Protein 3GM1 (pdb70)

CATH classification: 1.20.120.330

Sequence (328 aa):
PTANLDRTDDLVYLNVMELVRAVLELKNELAQLPPEGYVVVVKNVGLTLRKLIGSVDDLLPSLPSSSRTEIEGTQKLLNKDLAELINKMRLAQQNAVTSLSEECKRQMLTASHTLAVDAKNLLDAVDQAKVLANLAHPPARELDELMASLSATRELDELMASLSIQPTANLDRTDDLVYLNVMELVRAVLELKNELAQLPPEGYVVVVKNVGLTLRKLIGSVDDLLPSLPSSSRTEIEGTQKLLNKDLAELINKMRLAQQNAVTSLSEECKRQMLTASHTLAVDAKNLLDAVDQAKVLANLAHPPRELDELMASLSTRELDELMASLS

Nearest PDB structures (foldseek):
  3gm1-assembly1_A  TM=1.001E+00  e=1.809E-17  Homo sapiens
  4xev-assembly1_A  TM=9.765E-01  e=7.357E-16  Homo sapiens
  4xev-assembly2_D  TM=9.767E-01  e=2.168E-15  Homo sapiens
  4r32-assembly1_A  TM=9.817E-01  e=4.021E-15  Homo sapiens
  7w8i-assembly1_A  TM=9.435E-01  e=2.536E-11  Homo sapiens

Foldseek 3Di:
DADAFACVPPQLVVLLVQLVVLLVCLVVCVVPDALVRLCVSLVSNVVSLVSNVVSVVVCLVQWDPVLVPVLVVLNVVLVVLSVQLVVLSVVCSVCCPHDCVVVSSVSNNVSSVVSSVSSVVSVRSVQVGCVVNVNTHGHD/DCVVVVVVVVD/DCVVPVVVVVVPD/DDDDDFFDDPPVQLVVLLVQLVVLLVCCLPCVVVDALVCLVVSLVSNVVSLVSNLVSVVVCLVLFPPVLNVVLVVLNVVLVVLSVQLVVLSVVLSVDDPDDCNVVSSVSNNVSSVVSSVSSRVSSRSVQVGCVVSVNIHHD/DVVVVVVVVVD/DVVVVVVVVVDD

Structure (mmCIF, N/CA/C/O backbone):
data_3GM1
#
_entry.id   3GM1
#
_cell.length_a   73.774
_cell.length_b   73.774
_cell.length_c   156.925
_cell.angle_alpha   90.00
_cell.angle_beta   90.00
_cell.angle_gamma   90.00
#
_symmetry.space_group_name_H-M   'P 41 21 2'
#
loop_
_entity.id
_entity.type
_entity.pdbx_description
1 polymer 'Protein tyrosine kinase 2 beta'
2 polymer Paxillin
3 water water
#
loop_
_atom_site.group_PDB
_atom_site.id
_atom_site.type_symbol
_atom_site.label_atom_id
_atom_site.label_alt_id
_atom_site.label_comp_id
_atom_site.label_asym_id
_atom_site.label_entity_id
_atom_site.label_seq_id
_atom_site.pdbx_PDB_ins_code
_atom_site.Cartn_x
_atom_site.Cartn_y
_atom_site.Cartn_z
_atom_site.occupancy
_atom_site.B_iso_or_equiv
_atom_site.auth_seq_id
_atom_site.auth_comp_id
_atom_site.auth_asym_id
_atom_site.auth_atom_id
_atom_site.pdbx_PDB_model_num
ATOM 1 N N . PRO A 1 13 ? -2.767 -20.389 -12.471 1.00 54.52 869 PRO A N 1
ATOM 2 C CA . PRO A 1 13 ? -1.547 -19.731 -12.041 1.00 54.63 869 PRO A CA 1
ATOM 3 C C . PRO A 1 13 ? -0.796 -20.572 -10.971 1.00 54.44 869 PRO A C 1
ATOM 4 O O . PRO A 1 13 ? -1.183 -21.720 -10.707 1.00 54.45 869 PRO A O 1
ATOM 8 N N . THR A 1 14 ? 0.269 -20.021 -10.382 1.00 53.73 870 THR A N 1
ATOM 9 C CA . THR A 1 14 ? 1.016 -20.748 -9.356 1.00 53.25 870 THR A CA 1
ATOM 10 C C . THR A 1 14 ? 0.758 -20.223 -7.957 1.00 52.24 870 THR A C 1
ATOM 11 O O . THR A 1 14 ? 0.467 -19.042 -7.756 1.00 52.09 870 THR A O 1
ATOM 15 N N . ALA A 1 15 ? 0.886 -21.128 -6.997 1.00 51.31 871 ALA A N 1
ATOM 16 C CA . ALA A 1 15 ? 0.858 -20.798 -5.588 1.00 50.70 871 ALA A CA 1
ATOM 17 C C . ALA A 1 15 ? 1.758 -19.594 -5.264 1.00 50.23 871 ALA A C 1
ATOM 18 O O . ALA A 1 15 ? 2.806 -19.391 -5.902 1.00 50.38 871 ALA A O 1
ATOM 20 N N . ASN A 1 16 ? 1.326 -18.790 -4.293 1.00 49.33 872 ASN A N 1
ATOM 21 C CA . ASN A 1 16 ? 2.137 -17.703 -3.776 1.00 48.66 872 ASN A CA 1
ATOM 22 C C . ASN A 1 16 ? 2.720 -18.129 -2.452 1.00 48.38 872 ASN A C 1
ATOM 23 O O . ASN A 1 16 ? 2.042 -18.121 -1.424 1.00 48.42 872 ASN A O 1
ATOM 28 N N . LEU A 1 17 ? 3.979 -18.536 -2.491 1.00 47.84 873 LEU A N 1
ATOM 29 C CA . LEU A 1 17 ? 4.665 -18.974 -1.305 1.00 47.37 873 LEU A CA 1
ATOM 30 C C . LEU A 1 17 ? 5.951 -18.180 -1.212 1.00 47.51 873 LEU A C 1
ATOM 31 O O . LEU A 1 17 ? 6.286 -17.431 -2.127 1.00 47.75 873 LEU A O 1
ATOM 36 N N . ASP A 1 18 ? 6.649 -18.342 -0.092 1.00 47.57 874 ASP A N 1
ATOM 37 C CA . ASP A 1 18 ? 7.958 -17.769 0.134 1.00 47.60 874 ASP A CA 1
ATOM 38 C C . ASP A 1 18 ? 8.997 -18.476 -0.749 1.00 47.22 874 ASP A C 1
ATOM 39 O O . ASP A 1 18 ? 9.458 -19.569 -0.431 1.00 47.35 874 ASP A O 1
ATOM 44 N N . ARG A 1 19 ? 9.371 -17.835 -1.851 1.00 46.95 875 ARG A N 1
ATOM 45 C CA . ARG A 1 19 ? 10.245 -18.449 -2.860 1.00 46.52 875 ARG A CA 1
ATOM 46 C C . ARG A 1 19 ? 11.746 -18.273 -2.618 1.00 47.22 875 ARG A C 1
ATOM 47 O O . ARG A 1 19 ? 12.558 -19.014 -3.180 1.00 47.10 875 ARG A O 1
ATOM 55 N N . THR A 1 20 ? 12.093 -17.279 -1.790 1.00 48.14 876 THR A N 1
ATOM 56 C CA . THR A 1 20 ? 13.476 -16.992 -1.314 1.00 48.56 876 THR A CA 1
ATOM 57 C C . THR A 1 20 ? 14.351 -18.236 -1.031 1.00 49.08 876 THR A C 1
ATOM 58 O O . THR A 1 20 ? 15.538 -18.258 -1.369 1.00 48.84 876 THR A O 1
ATOM 62 N N . ASP A 1 21 ? 13.758 -19.250 -0.402 1.00 50.03 877 ASP A N 1
ATOM 63 C CA . ASP A 1 21 ? 14.442 -20.522 -0.152 1.00 51.25 877 ASP A CA 1
ATOM 64 C C . ASP A 1 21 ? 13.933 -21.721 -0.968 1.00 50.84 877 ASP A C 1
ATOM 65 O O . ASP A 1 21 ? 14.188 -22.880 -0.603 1.00 51.40 877 ASP A O 1
ATOM 70 N N . ASP A 1 22 ? 13.230 -21.441 -2.066 1.00 49.74 878 ASP A N 1
ATOM 71 C CA . ASP A 1 22 ? 12.652 -22.486 -2.884 1.00 48.56 878 ASP A CA 1
ATOM 72 C C . ASP A 1 22 ? 13.599 -22.757 -4.047 1.00 47.97 878 ASP A C 1
ATOM 73 O O . ASP A 1 22 ? 13.513 -22.124 -5.107 1.00 47.94 878 ASP A O 1
ATOM 78 N N . LEU A 1 23 ? 14.514 -23.700 -3.833 1.00 46.94 879 LEU A N 1
ATOM 79 C CA . LEU A 1 23 ? 15.459 -24.104 -4.870 1.00 45.78 879 LEU A CA 1
ATOM 80 C C . LEU A 1 23 ? 14.765 -24.818 -6.017 1.00 44.78 879 LEU A C 1
ATOM 81 O O . LEU A 1 23 ? 15.197 -24.723 -7.172 1.00 44.91 879 LEU A O 1
ATOM 86 N N . VAL A 1 24 ? 13.686 -25.521 -5.699 1.00 43.22 880 VAL A N 1
ATOM 87 C CA . VAL A 1 24 ? 12.831 -26.068 -6.728 1.00 42.24 880 VAL A CA 1
ATOM 88 C C . VAL A 1 24 ? 12.351 -24.932 -7.625 1.00 41.68 880 VAL A C 1
ATOM 89 O O . VAL A 1 24 ? 12.650 -24.913 -8.818 1.00 41.98 880 VAL A O 1
ATOM 93 N N . TYR A 1 25 ? 11.656 -23.967 -7.041 1.00 40.88 881 TYR A N 1
ATOM 94 C CA . TYR A 1 25 ? 11.142 -22.815 -7.774 1.00 40.25 881 TYR A CA 1
ATOM 95 C C . TYR A 1 25 ? 12.172 -22.125 -8.657 1.00 40.52 881 TYR A C 1
ATOM 96 O O . TYR A 1 25 ? 11.880 -21.772 -9.804 1.00 40.59 881 TYR A O 1
ATOM 105 N N . LEU A 1 26 ? 13.375 -21.928 -8.138 1.00 40.60 882 LEU A N 1
ATOM 106 C CA . LEU A 1 26 ? 14.394 -21.250 -8.924 1.00 41.10 882 LEU A CA 1
ATOM 107 C C . LEU A 1 26 ? 14.881 -22.099 -10.100 1.00 41.45 882 LEU A C 1
ATOM 108 O O . LEU A 1 26 ? 14.933 -21.621 -11.250 1.00 41.55 882 LEU A O 1
ATOM 113 N N . ASN A 1 27 ? 15.197 -23.361 -9.814 1.00 41.33 883 ASN A N 1
ATOM 114 C CA . ASN A 1 27 ? 15.540 -24.312 -10.855 1.00 41.24 883 ASN A CA 1
ATOM 115 C C . ASN A 1 27 ? 14.469 -24.443 -11.926 1.00 41.29 883 ASN A C 1
ATOM 116 O O . ASN A 1 27 ? 14.769 -24.757 -13.077 1.00 41.48 883 ASN A O 1
ATOM 121 N N . VAL A 1 28 ? 13.220 -24.190 -11.565 1.00 41.24 884 VAL A N 1
ATOM 122 C CA . VAL A 1 28 ? 12.184 -24.230 -12.574 1.00 41.36 884 VAL A CA 1
ATOM 123 C C . VAL A 1 28 ? 12.335 -23.042 -13.516 1.00 41.81 884 VAL A C 1
ATOM 124 O O . VAL A 1 28 ? 12.377 -23.225 -14.732 1.00 41.97 884 VAL A O 1
ATOM 128 N N . MET A 1 29 ? 12.465 -21.845 -12.954 1.00 42.13 885 MET A N 1
ATOM 129 C CA . MET A 1 29 ? 12.671 -20.646 -13.756 1.00 42.76 885 MET A CA 1
ATOM 130 C C . MET A 1 29 ? 13.888 -20.765 -14.665 1.00 42.96 885 MET A C 1
ATOM 131 O O . MET A 1 29 ? 13.821 -20.466 -15.862 1.00 43.13 885 MET A O 1
ATOM 136 N N . GLU A 1 30 ? 15.008 -21.188 -14.098 1.00 42.94 886 GLU A N 1
ATOM 137 C CA . GLU A 1 30 ? 16.200 -21.333 -14.898 1.00 43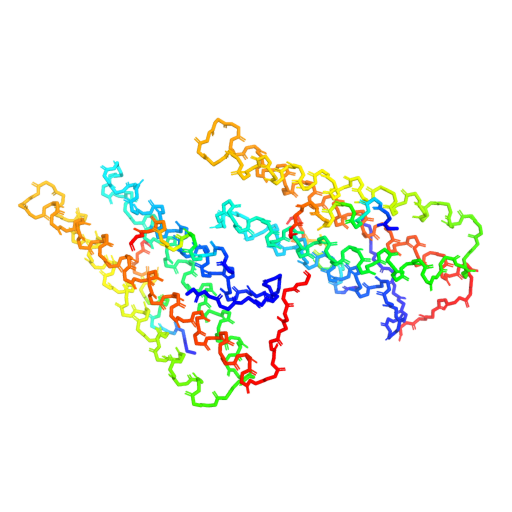.38 886 GLU A CA 1
ATOM 138 C C . GLU A 1 30 ? 15.916 -22.242 -16.084 1.00 43.04 886 GLU A C 1
ATOM 139 O O . GLU A 1 30 ? 16.190 -21.875 -17.230 1.00 42.94 886 GLU A O 1
ATOM 145 N N . LEU A 1 31 ? 15.335 -23.409 -15.805 1.00 42.80 887 LEU A N 1
ATOM 146 C CA . LEU A 1 31 ? 14.974 -24.350 -16.861 1.00 42.54 887 LEU A CA 1
ATOM 147 C C . LEU A 1 31 ? 14.077 -23.682 -17.887 1.00 42.27 887 LEU A C 1
ATOM 148 O O . LEU A 1 31 ? 14.295 -23.833 -19.082 1.00 42.38 887 LEU A O 1
ATOM 153 N N . VAL A 1 32 ? 13.081 -22.936 -17.423 1.00 42.04 888 VAL A N 1
ATOM 154 C CA . VAL A 1 32 ? 12.205 -22.207 -18.330 1.00 42.05 888 VAL A CA 1
ATOM 155 C C . VAL A 1 32 ? 12.994 -21.197 -19.165 1.00 42.45 888 VAL A C 1
ATOM 156 O O . VAL A 1 32 ? 12.763 -21.093 -20.365 1.00 42.18 888 VAL A O 1
ATOM 160 N N . ARG A 1 33 ? 13.942 -20.495 -18.535 1.00 43.22 889 ARG A N 1
ATOM 161 C CA . ARG A 1 33 ? 14.866 -19.596 -19.241 1.00 44.03 889 ARG A CA 1
ATOM 162 C C . ARG A 1 33 ? 15.626 -20.335 -20.338 1.00 44.25 889 ARG A C 1
ATOM 163 O O . ARG A 1 33 ? 15.601 -19.915 -21.495 1.00 44.38 889 ARG A O 1
ATOM 171 N N . ALA A 1 34 ? 16.298 -21.425 -19.975 1.00 44.40 890 ALA A N 1
ATOM 172 C CA . ALA A 1 34 ? 17.028 -22.231 -20.951 1.00 44.69 890 ALA A CA 1
ATOM 173 C C . ALA A 1 34 ? 16.102 -22.661 -22.095 1.00 45.05 890 ALA A C 1
ATOM 174 O O . ALA A 1 34 ? 16.451 -22.552 -23.274 1.00 45.15 890 ALA A O 1
ATOM 176 N N . VAL A 1 35 ? 14.910 -23.129 -21.747 1.00 45.14 891 VAL A N 1
ATOM 177 C CA . VAL A 1 35 ? 13.973 -23.512 -22.764 1.00 45.42 891 VAL A CA 1
ATOM 178 C C . VAL A 1 35 ? 13.695 -22.291 -23.607 1.00 45.89 891 VAL A C 1
ATOM 179 O O . VAL A 1 35 ? 13.703 -22.378 -24.822 1.00 46.24 891 VAL A O 1
ATOM 183 N N . LEU A 1 36 ? 13.504 -21.145 -22.968 1.00 46.60 892 LEU A N 1
ATOM 184 C CA . LEU A 1 36 ? 13.232 -19.918 -23.703 1.00 47.43 892 LEU A CA 1
ATOM 185 C C . LEU A 1 36 ? 14.369 -19.503 -24.616 1.00 48.11 892 LEU A C 1
ATOM 186 O O . LEU A 1 36 ? 14.121 -18.978 -25.692 1.00 47.83 892 LEU A O 1
ATOM 191 N N . GLU A 1 37 ? 15.608 -19.725 -24.187 1.00 49.26 893 GLU A N 1
ATOM 192 C CA . GLU A 1 37 ? 16.747 -19.426 -25.032 1.00 50.83 893 GLU A CA 1
ATOM 193 C C . GLU A 1 37 ? 16.607 -20.211 -26.324 1.00 51.42 893 GLU A C 1
ATOM 194 O O . GLU A 1 37 ? 16.523 -19.624 -27.411 1.00 51.93 893 GLU A O 1
ATOM 200 N N . LEU A 1 38 ? 16.536 -21.532 -26.195 1.00 51.82 894 LEU A N 1
ATOM 201 C CA . LEU A 1 38 ? 16.323 -22.410 -27.326 1.00 52.18 894 LEU A CA 1
ATOM 202 C C . LEU A 1 38 ? 15.305 -21.825 -28.308 1.00 53.13 894 LEU A C 1
ATOM 203 O O . LEU A 1 38 ? 15.682 -21.437 -29.403 1.00 53.14 894 LEU A O 1
ATOM 208 N N . LYS A 1 39 ? 14.036 -21.734 -27.907 1.00 54.37 895 LYS A N 1
ATOM 209 C CA . LYS A 1 39 ? 12.960 -21.215 -28.774 1.00 56.00 895 LYS A CA 1
ATOM 210 C C . LYS A 1 39 ? 13.392 -20.110 -29.743 1.00 56.97 895 LYS A C 1
ATOM 211 O O . LYS A 1 39 ? 13.380 -20.300 -30.961 1.00 57.18 895 LYS A O 1
ATOM 217 N N . ASN A 1 40 ? 13.772 -18.952 -29.211 1.00 58.16 896 ASN A N 1
ATOM 218 C CA . ASN A 1 40 ? 14.157 -17.839 -30.077 1.00 59.32 896 ASN A CA 1
ATOM 219 C C . ASN A 1 40 ? 15.655 -17.787 -30.281 1.00 59.90 896 ASN A C 1
ATOM 220 O O . ASN A 1 40 ? 16.279 -16.742 -30.088 1.00 60.72 896 ASN A O 1
ATOM 225 N N . GLU A 1 41 ? 16.227 -18.925 -30.661 1.00 60.28 897 GLU A N 1
ATOM 226 C CA . GLU A 1 41 ? 17.629 -18.990 -31.073 1.00 60.65 897 GLU A CA 1
ATOM 227 C C . GLU A 1 41 ? 17.861 -20.116 -32.061 1.00 60.51 897 GLU A C 1
ATOM 228 O O . GLU A 1 41 ? 18.945 -20.230 -32.630 1.00 60.62 897 GLU A O 1
ATOM 234 N N . LEU A 1 42 ? 16.839 -20.948 -32.263 1.00 60.41 898 LEU A N 1
ATOM 235 C CA . LEU A 1 42 ? 16.923 -22.030 -33.230 1.00 60.10 898 LEU A CA 1
ATOM 236 C C . LEU A 1 42 ? 17.040 -21.498 -34.643 1.00 60.51 898 LEU A C 1
ATOM 237 O O . LEU A 1 42 ? 17.960 -21.882 -35.367 1.00 60.91 898 LEU A O 1
ATOM 242 N N . ALA A 1 43 ? 16.117 -20.615 -35.029 1.00 60.73 899 ALA A N 1
ATOM 243 C CA . ALA A 1 43 ? 16.148 -19.991 -36.349 1.00 60.86 899 ALA A CA 1
ATOM 244 C C . ALA A 1 43 ? 17.550 -19.460 -36.698 1.00 60.97 899 ALA A C 1
ATOM 245 O O . ALA A 1 43 ? 18.032 -19.667 -37.814 1.00 60.94 899 ALA A O 1
ATOM 247 N N . GLN A 1 44 ? 18.208 -18.822 -35.727 1.00 61.11 900 GLN A N 1
ATOM 248 C CA . GLN A 1 44 ? 19.548 -18.253 -35.922 1.00 61.41 900 GLN A CA 1
ATOM 249 C C . GLN A 1 44 ? 20.682 -19.302 -35.874 1.00 60.85 900 GLN A C 1
ATOM 250 O O . GLN A 1 44 ? 21.459 -19.388 -36.818 1.00 61.01 900 GLN A O 1
ATOM 256 N N . LEU A 1 45 ? 20.758 -20.093 -34.794 1.00 60.20 901 LEU A N 1
ATOM 257 C CA . LEU A 1 45 ? 21.847 -21.079 -34.549 1.00 59.39 901 LEU A CA 1
ATOM 258 C C . LEU A 1 45 ? 22.187 -22.120 -35.641 1.00 58.75 901 LEU A C 1
ATOM 259 O O . LEU A 1 45 ? 21.293 -22.692 -36.271 1.00 58.65 901 LEU A O 1
ATOM 264 N N . PRO A 1 46 ? 23.491 -22.392 -35.836 1.00 58.19 902 PRO A N 1
ATOM 265 C CA . PRO A 1 46 ? 23.932 -23.481 -36.703 1.00 58.10 902 PRO A CA 1
ATOM 266 C C . PRO A 1 46 ? 23.757 -24.851 -36.040 1.00 57.98 902 PRO A C 1
ATOM 267 O O . PRO A 1 46 ? 23.529 -24.917 -34.828 1.00 58.18 902 PRO A O 1
ATOM 271 N N . PRO A 1 47 ? 23.867 -25.942 -36.821 1.00 57.68 903 PRO A N 1
ATOM 272 C CA . PRO A 1 47 ? 23.709 -27.285 -36.280 1.00 57.66 903 PRO A CA 1
ATOM 273 C C . PRO A 1 47 ? 24.587 -27.616 -35.066 1.00 57.63 903 PRO A C 1
ATOM 274 O O . PRO A 1 47 ? 24.089 -28.209 -34.110 1.00 57.79 903 PRO A O 1
ATOM 278 N N . GLU A 1 48 ? 25.864 -27.242 -35.083 1.00 57.68 904 GLU A N 1
ATOM 279 C CA . GLU A 1 48 ? 26.728 -27.545 -33.932 1.00 57.70 904 GLU A CA 1
ATOM 280 C C . GLU A 1 48 ? 26.328 -26.698 -32.716 1.00 56.71 904 GLU A C 1
ATOM 281 O O . GLU A 1 48 ? 26.610 -27.067 -31.576 1.00 56.88 904 GLU A O 1
ATOM 287 N N . GLY A 1 49 ? 25.647 -25.584 -32.976 1.00 55.54 905 GLY A N 1
ATOM 288 C CA . GLY A 1 49 ? 25.151 -24.708 -31.926 1.00 54.38 905 GLY A CA 1
ATOM 289 C C . GLY A 1 49 ? 23.922 -25.229 -31.210 1.00 53.69 905 GLY A C 1
ATOM 290 O O . GLY A 1 49 ? 23.528 -24.680 -30.185 1.00 53.83 905 GLY A O 1
ATOM 291 N N . TYR A 1 50 ? 23.313 -26.285 -31.746 1.00 53.03 906 TYR A N 1
ATOM 292 C CA . TYR A 1 50 ? 22.160 -26.934 -31.107 1.00 52.01 906 TYR A CA 1
ATOM 293 C C . TYR A 1 50 ? 22.550 -27.656 -29.819 1.00 51.26 906 TYR A C 1
ATOM 294 O O . TYR A 1 50 ? 21.825 -27.558 -28.823 1.00 51.42 906 TYR A O 1
ATOM 303 N N . VAL A 1 51 ? 23.686 -28.364 -29.839 1.00 49.77 907 VAL A N 1
ATOM 304 C CA . VAL A 1 51 ? 24.159 -29.131 -28.678 1.00 48.53 907 VAL A CA 1
ATOM 305 C C . VAL A 1 51 ? 24.237 -28.270 -27.420 1.00 47.77 907 VAL A C 1
ATOM 306 O O . VAL A 1 51 ? 23.865 -28.715 -26.341 1.00 47.65 907 VAL A O 1
ATOM 310 N N . VAL A 1 52 ? 24.707 -27.036 -27.567 1.00 46.87 908 VAL A N 1
ATOM 311 C CA . VAL A 1 52 ? 24.936 -26.158 -26.424 1.00 45.92 908 VAL A CA 1
ATOM 312 C C . VAL A 1 52 ? 23.640 -25.777 -25.707 1.00 45.59 908 VAL A C 1
ATOM 313 O O . VAL A 1 52 ? 23.559 -25.884 -24.487 1.00 45.47 908 VAL A O 1
ATOM 317 N N . VAL A 1 53 ? 22.630 -25.362 -26.463 1.00 45.22 909 VAL A N 1
ATOM 318 C CA . VAL A 1 53 ? 21.366 -24.907 -25.866 1.00 45.07 909 VAL A CA 1
ATOM 319 C C . VAL A 1 53 ? 20.554 -26.047 -25.265 1.00 44.63 909 VAL A C 1
ATOM 320 O O . VAL A 1 53 ? 19.896 -25.883 -24.244 1.00 44.73 909 VAL A O 1
ATOM 324 N N . VAL A 1 54 ? 20.606 -27.197 -25.915 1.00 44.10 910 VAL A N 1
ATOM 325 C CA . VAL A 1 54 ? 19.980 -28.388 -25.406 1.00 43.80 910 VAL A CA 1
ATOM 326 C C . VAL A 1 54 ? 20.711 -28.861 -24.157 1.00 44.04 910 VAL A C 1
ATOM 327 O O . VAL A 1 54 ? 20.085 -29.360 -23.228 1.00 44.37 910 VAL A O 1
ATOM 331 N N . LYS A 1 55 ? 22.028 -28.687 -24.119 1.00 43.96 911 LYS A N 1
ATOM 332 C CA . LYS A 1 55 ? 22.811 -29.027 -22.925 1.00 43.92 911 LYS A CA 1
ATOM 333 C C . LYS A 1 55 ? 22.415 -28.205 -21.690 1.00 43.60 911 LYS A C 1
ATOM 334 O O . LYS A 1 55 ? 22.384 -28.730 -20.588 1.00 43.48 911 LYS A O 1
ATOM 340 N N . ASN A 1 56 ? 22.130 -26.921 -21.873 1.00 43.32 912 ASN A N 1
ATOM 341 C CA . ASN A 1 56 ? 21.762 -26.064 -20.755 1.00 43.43 912 ASN A CA 1
ATOM 342 C C . ASN A 1 56 ? 20.423 -26.438 -20.187 1.00 43.01 912 ASN A C 1
ATOM 343 O O . ASN A 1 56 ? 20.236 -26.413 -18.971 1.00 43.52 912 ASN A O 1
ATOM 348 N N . VAL A 1 57 ? 19.488 -26.776 -21.068 1.00 42.18 913 VAL A N 1
ATOM 349 C CA . VAL A 1 57 ? 18.199 -27.286 -20.646 1.00 41.47 913 VAL A CA 1
ATOM 350 C C . VAL A 1 57 ? 18.453 -28.524 -19.777 1.00 41.54 913 VAL A C 1
ATOM 351 O O . VAL A 1 57 ? 17.972 -28.603 -18.654 1.00 41.56 913 VAL A O 1
ATOM 355 N N . GLY A 1 58 ? 19.252 -29.462 -20.284 1.00 41.80 914 GLY A N 1
ATOM 356 C CA . GLY A 1 58 ? 19.623 -30.671 -19.550 1.00 41.91 914 GLY A CA 1
ATOM 357 C C . GLY A 1 58 ? 20.249 -30.346 -18.211 1.00 42.56 914 GLY A C 1
ATOM 358 O O . GLY A 1 58 ? 19.879 -30.930 -17.197 1.00 42.74 914 GLY A O 1
ATOM 359 N N . LEU A 1 59 ? 21.181 -29.394 -18.201 1.00 43.14 915 LEU A N 1
ATOM 360 C CA . LEU A 1 59 ? 21.890 -29.003 -16.982 1.00 43.73 915 LEU A CA 1
ATOM 361 C C . LEU A 1 59 ? 20.940 -28.498 -15.902 1.00 44.03 915 LEU A C 1
ATOM 362 O O . LEU A 1 59 ? 21.008 -28.937 -14.739 1.00 44.08 915 LEU A O 1
ATOM 367 N N . THR A 1 60 ? 20.054 -27.581 -16.291 1.00 44.01 916 THR A N 1
ATOM 368 C CA . THR A 1 60 ? 19.071 -27.028 -15.359 1.00 44.40 916 THR A CA 1
ATOM 369 C C . THR A 1 60 ? 18.031 -28.062 -14.910 1.00 43.96 916 THR A C 1
ATOM 370 O O . THR A 1 60 ? 17.467 -27.942 -13.823 1.00 43.68 916 THR A O 1
ATOM 374 N N . LEU A 1 61 ? 17.793 -29.074 -15.748 1.00 43.73 917 LEU A N 1
ATOM 375 C CA . LEU A 1 61 ? 16.931 -30.183 -15.375 1.00 43.39 917 LEU A CA 1
ATOM 376 C C . LEU A 1 61 ? 17.597 -31.036 -14.308 1.00 43.53 917 LEU A C 1
ATOM 377 O O . LEU A 1 61 ? 16.950 -31.415 -13.343 1.00 43.34 917 LEU A O 1
ATOM 382 N N . ARG A 1 62 ? 18.884 -31.330 -14.448 1.00 43.88 918 ARG A N 1
ATOM 383 C CA . ARG A 1 62 ? 19.509 -32.159 -13.422 1.00 44.65 918 ARG A CA 1
ATOM 384 C C . ARG A 1 62 ? 19.651 -31.406 -12.101 1.00 44.46 918 ARG A C 1
ATOM 385 O O . ARG A 1 62 ? 19.536 -31.996 -11.031 1.00 44.78 918 ARG A O 1
ATOM 393 N N . LYS A 1 63 ? 19.869 -30.097 -12.179 1.00 44.35 919 LYS A N 1
ATOM 394 C CA . LYS A 1 63 ? 19.859 -29.246 -10.992 1.00 43.82 919 LYS A CA 1
ATOM 395 C C . LYS A 1 63 ? 18.499 -29.388 -10.311 1.00 43.27 919 LYS A C 1
ATOM 396 O O . LYS A 1 63 ? 18.436 -29.703 -9.132 1.00 43.02 919 LYS A O 1
ATOM 402 N N . LEU A 1 64 ? 17.427 -29.189 -11.088 1.00 42.96 920 LEU A N 1
ATOM 403 C CA . LEU A 1 64 ? 16.032 -29.275 -10.635 1.00 42.54 920 LEU A CA 1
ATOM 404 C C . LEU A 1 64 ? 15.721 -30.603 -9.962 1.00 42.69 920 LEU A C 1
ATOM 405 O O . LEU A 1 64 ? 15.301 -30.656 -8.810 1.00 43.20 920 LEU A O 1
ATOM 410 N N . ILE A 1 65 ? 15.926 -31.680 -10.692 1.00 42.55 921 ILE A N 1
ATOM 411 C CA . ILE A 1 65 ? 15.657 -32.990 -10.170 1.00 42.51 921 ILE A CA 1
ATOM 412 C C . ILE A 1 65 ? 16.459 -33.285 -8.890 1.00 42.88 921 ILE A C 1
ATOM 413 O O . ILE A 1 65 ? 15.984 -33.975 -7.997 1.00 43.06 921 ILE A O 1
ATOM 418 N N . GLY A 1 66 ? 17.657 -32.733 -8.783 1.00 43.32 922 GLY A N 1
ATOM 419 C CA . GLY A 1 66 ? 18.467 -32.936 -7.593 1.00 43.86 922 GLY A CA 1
ATOM 420 C C . GLY A 1 66 ? 17.861 -32.294 -6.363 1.00 44.46 922 GLY A C 1
ATOM 421 O O . GLY A 1 66 ? 17.915 -32.862 -5.274 1.00 44.47 922 GLY A O 1
ATOM 422 N N . SER A 1 67 ? 17.281 -31.107 -6.537 1.00 45.09 923 SER A N 1
ATOM 423 C CA . SER A 1 67 ? 16.714 -30.348 -5.420 1.00 45.69 923 SER A CA 1
ATOM 424 C C . SER A 1 67 ? 15.340 -30.858 -5.014 1.00 46.25 923 SER A C 1
ATOM 425 O O . SER A 1 67 ? 14.904 -30.624 -3.889 1.00 46.31 923 SER A O 1
ATOM 428 N N . VAL A 1 68 ? 14.674 -31.549 -5.936 1.00 47.17 924 VAL A N 1
ATOM 429 C CA . VAL A 1 68 ? 13.431 -32.276 -5.650 1.00 48.26 924 VAL A CA 1
ATOM 430 C C . VAL A 1 68 ? 13.695 -33.598 -4.917 1.00 49.43 924 VAL A C 1
ATOM 431 O O . VAL A 1 68 ? 12.987 -33.941 -3.976 1.00 49.71 924 VAL A O 1
ATOM 435 N N . ASP A 1 69 ? 14.709 -34.339 -5.360 1.00 50.90 925 ASP A N 1
ATOM 436 C CA . ASP A 1 69 ? 15.132 -35.566 -4.690 1.00 52.20 925 ASP A CA 1
ATOM 437 C C . ASP A 1 69 ? 15.548 -35.288 -3.245 1.00 52.86 925 ASP A C 1
ATOM 438 O O . ASP A 1 69 ? 15.253 -36.088 -2.365 1.00 53.28 925 ASP A O 1
ATOM 443 N N . ASP A 1 70 ? 16.210 -34.152 -3.006 1.00 53.71 926 ASP A N 1
ATOM 444 C CA . ASP A 1 70 ? 16.595 -33.721 -1.654 1.00 54.69 926 ASP A CA 1
ATOM 445 C C . ASP A 1 70 ? 15.387 -33.526 -0.747 1.00 55.18 926 ASP A C 1
ATOM 446 O O . ASP A 1 70 ? 15.485 -33.669 0.473 1.00 55.41 926 ASP A O 1
ATOM 451 N N . LEU A 1 71 ? 14.255 -33.186 -1.356 1.00 55.71 927 LEU A N 1
ATOM 452 C CA . LEU A 1 71 ? 13.031 -32.892 -0.635 1.00 56.26 927 LEU A CA 1
ATOM 453 C C . LEU A 1 71 ? 12.162 -34.108 -0.440 1.00 56.92 927 LEU A C 1
ATOM 454 O O . LEU A 1 71 ? 11.596 -34.292 0.638 1.00 57.05 927 LEU A O 1
ATOM 459 N N . LEU A 1 72 ? 12.045 -34.916 -1.496 1.00 57.68 928 LEU A N 1
ATOM 460 C CA . LEU A 1 72 ? 11.183 -36.103 -1.520 1.00 58.51 928 LEU A CA 1
ATOM 461 C C . LEU A 1 72 ? 11.046 -36.866 -0.182 1.00 59.51 928 LEU A C 1
ATOM 462 O O . LEU A 1 72 ? 9.930 -37.259 0.170 1.00 59.32 928 LEU A O 1
ATOM 467 N N . PRO A 1 73 ? 12.164 -37.094 0.553 1.00 60.50 929 PRO A N 1
ATOM 468 C CA . PRO A 1 73 ? 12.018 -37.649 1.902 1.00 61.50 929 PRO A CA 1
ATOM 469 C C . PRO A 1 73 ? 10.915 -36.961 2.736 1.00 62.44 929 PRO A C 1
ATOM 470 O O . PRO A 1 73 ? 9.834 -37.541 2.925 1.00 62.66 929 PRO A O 1
ATOM 474 N N . SER A 1 74 ? 11.173 -35.739 3.206 1.00 63.23 930 SER A N 1
ATOM 475 C CA . SER A 1 74 ? 10.215 -35.013 4.046 1.00 63.81 930 SER A CA 1
ATOM 476 C C . SER A 1 74 ? 8.947 -34.556 3.304 1.00 64.33 930 SER A C 1
ATOM 477 O O . SER A 1 74 ? 8.759 -33.354 3.121 1.00 64.79 930 SER A O 1
ATOM 480 N N . LEU A 1 75 ? 8.096 -35.507 2.879 1.00 64.66 931 LEU A N 1
ATOM 481 C CA . LEU A 1 75 ? 6.772 -35.203 2.281 1.00 65.06 931 LEU A CA 1
ATOM 482 C C . LEU A 1 75 ? 5.902 -36.454 1.970 1.00 65.48 931 LEU A C 1
ATOM 483 O O . LEU A 1 75 ? 6.448 -37.536 1.760 1.00 65.45 931 LEU A O 1
ATOM 488 N N . PRO A 1 76 ? 4.546 -36.304 1.943 1.00 66.02 932 PRO A N 1
ATOM 489 C CA . PRO A 1 76 ? 3.582 -37.433 1.865 1.00 66.34 932 PRO A CA 1
ATOM 490 C C . PRO A 1 76 ? 3.730 -38.389 0.672 1.00 66.68 932 PRO A C 1
ATOM 491 O O . PRO A 1 76 ? 3.983 -37.957 -0.466 1.00 66.40 932 PRO A O 1
ATOM 495 N N . SER A 1 77 ? 3.518 -39.676 0.954 1.00 67.03 933 SER A N 1
ATOM 496 C CA . SER A 1 77 ? 3.863 -40.753 0.026 1.00 67.39 933 SER A CA 1
ATOM 497 C C . SER A 1 77 ? 2.927 -40.849 -1.184 1.00 67.27 933 SER A C 1
ATOM 498 O O . SER A 1 77 ? 3.257 -41.498 -2.182 1.00 67.33 933 SER A O 1
ATOM 501 N N . SER A 1 78 ? 1.774 -40.197 -1.103 1.00 67.08 934 SER A N 1
ATOM 502 C CA . SER A 1 78 ? 0.880 -40.119 -2.253 1.00 66.99 934 SER A CA 1
ATOM 503 C C . SER A 1 78 ? 1.372 -39.061 -3.237 1.00 66.81 934 SER A C 1
ATOM 504 O O . SER A 1 78 ? 1.067 -39.122 -4.435 1.00 66.58 934 SER A O 1
ATOM 507 N N . SER A 1 79 ? 2.126 -38.092 -2.709 1.00 66.71 935 SER A N 1
ATOM 508 C CA . SER A 1 79 ? 2.765 -37.053 -3.514 1.00 66.46 935 SER A CA 1
ATOM 509 C C . SER A 1 79 ? 4.149 -37.471 -3.978 1.00 66.21 935 SER A C 1
ATOM 510 O O . SER A 1 79 ? 4.501 -37.224 -5.129 1.00 66.26 935 SER A O 1
ATOM 513 N N . ARG A 1 80 ? 4.925 -38.115 -3.105 1.00 65.91 936 ARG A N 1
ATOM 514 C CA . ARG A 1 80 ? 6.170 -38.763 -3.540 1.00 66.00 936 ARG A CA 1
ATOM 515 C C . ARG A 1 80 ? 5.966 -39.444 -4.887 1.00 65.41 936 ARG A C 1
ATOM 516 O O . ARG A 1 80 ? 6.896 -39.568 -5.674 1.00 65.52 936 ARG A O 1
ATOM 524 N N . THR A 1 81 ? 4.731 -39.862 -5.143 1.00 64.72 937 THR A N 1
ATOM 525 C CA . THR A 1 81 ? 4.414 -40.731 -6.258 1.00 64.25 937 THR A CA 1
ATOM 526 C C . THR A 1 81 ? 4.216 -39.998 -7.569 1.00 63.64 937 THR A C 1
ATOM 527 O O . THR A 1 81 ? 4.866 -40.344 -8.548 1.00 63.92 937 THR A O 1
ATOM 531 N N . GLU A 1 82 ? 3.327 -39.008 -7.605 1.00 62.77 938 GLU A N 1
ATOM 532 C CA . GLU A 1 82 ? 3.138 -38.221 -8.827 1.00 62.05 938 GLU A CA 1
ATOM 533 C C . GLU A 1 82 ? 4.299 -37.237 -9.074 1.00 61.17 938 GLU A C 1
ATOM 534 O O . GLU A 1 82 ? 4.454 -36.704 -10.182 1.00 61.00 938 GLU A O 1
ATOM 540 N N . ILE A 1 83 ? 5.103 -36.994 -8.038 1.00 60.01 939 ILE A N 1
ATOM 541 C CA . ILE A 1 83 ? 6.338 -36.237 -8.190 1.00 59.07 939 ILE A CA 1
ATOM 542 C C . ILE A 1 83 ? 7.344 -37.105 -8.916 1.00 58.50 939 ILE A C 1
ATOM 543 O O . ILE A 1 83 ? 7.780 -36.754 -10.005 1.00 58.42 939 ILE A O 1
ATOM 548 N N . GLU A 1 84 ? 7.685 -38.246 -8.317 1.00 57.92 940 GLU A N 1
ATOM 549 C CA . GLU A 1 84 ? 8.460 -39.274 -8.992 1.00 57.59 940 GLU A CA 1
ATOM 550 C C . GLU A 1 84 ? 7.825 -39.600 -10.318 1.00 56.84 940 GLU A C 1
ATOM 551 O O . GLU A 1 84 ? 8.487 -40.065 -11.227 1.00 56.87 940 GLU A O 1
ATOM 557 N N . GLY A 1 85 ? 6.531 -39.336 -10.420 1.00 56.37 941 GLY A N 1
ATOM 558 C CA . GLY A 1 85 ? 5.777 -39.580 -11.636 1.00 55.75 941 GLY A CA 1
ATOM 559 C C . GLY A 1 85 ? 6.284 -38.720 -12.760 1.00 55.31 941 GLY A C 1
ATOM 560 O O . GLY A 1 85 ? 6.721 -39.238 -13.786 1.00 55.23 941 GLY A O 1
ATOM 561 N N . THR A 1 86 ? 6.233 -37.403 -12.561 1.00 55.00 942 THR A N 1
ATOM 562 C CA . THR A 1 86 ? 6.658 -36.465 -13.610 1.00 54.65 942 THR A CA 1
ATOM 563 C C . THR A 1 86 ? 8.186 -36.400 -13.739 1.00 53.71 942 THR A C 1
ATOM 564 O O . THR A 1 86 ? 8.690 -36.046 -14.799 1.00 53.59 942 THR A O 1
ATOM 568 N N . GLN A 1 87 ? 8.902 -36.758 -12.672 1.00 52.53 943 GLN A N 1
ATOM 569 C CA . GLN A 1 87 ? 10.362 -36.860 -12.688 1.00 51.72 943 GLN A CA 1
ATOM 570 C C . GLN A 1 87 ? 10.834 -37.864 -13.737 1.00 51.36 943 GLN A C 1
ATOM 571 O O . GLN A 1 87 ? 11.767 -37.614 -14.497 1.00 51.21 943 GLN A O 1
ATOM 577 N N . LYS A 1 88 ? 10.164 -39.005 -13.758 1.00 51.23 944 LYS A N 1
ATOM 578 C CA . LYS A 1 88 ? 10.333 -40.009 -14.790 1.00 51.34 944 LYS A CA 1
ATOM 579 C C . LYS A 1 88 ? 9.998 -39.404 -16.146 1.00 50.77 944 LYS A C 1
ATOM 580 O O . LYS A 1 88 ? 10.750 -39.562 -17.100 1.00 51.17 944 LYS A O 1
ATOM 586 N N . LEU A 1 89 ? 8.873 -38.699 -16.211 1.00 49.98 945 LEU A N 1
ATOM 587 C CA . LEU A 1 89 ? 8.372 -38.128 -17.447 1.00 49.27 945 LEU A CA 1
ATOM 588 C C . LEU A 1 89 ? 9.358 -37.131 -18.035 1.00 48.92 945 LEU A C 1
ATOM 589 O O . LEU A 1 89 ? 9.477 -37.017 -19.258 1.00 48.76 945 LEU A O 1
ATOM 594 N N . LEU A 1 90 ? 10.080 -36.429 -17.157 1.00 48.48 946 LEU A N 1
ATOM 595 C CA . LEU A 1 90 ? 10.994 -35.358 -17.572 1.00 47.60 946 LEU A CA 1
ATOM 596 C C . LEU A 1 90 ? 12.210 -35.945 -18.238 1.00 47.68 946 LEU A C 1
ATOM 597 O O . LEU A 1 90 ? 12.744 -35.359 -19.174 1.00 47.80 946 LEU A O 1
ATOM 602 N N . ASN A 1 91 ? 12.637 -37.111 -17.771 1.00 47.70 947 ASN A N 1
ATOM 603 C CA . ASN A 1 91 ? 13.732 -37.806 -18.421 1.00 48.15 947 ASN A CA 1
ATOM 604 C C . ASN A 1 91 ? 13.323 -38.202 -19.818 1.00 48.10 947 ASN A C 1
ATOM 605 O O . ASN A 1 91 ? 14.020 -37.892 -20.792 1.00 48.48 947 ASN A O 1
ATOM 610 N N . LYS A 1 92 ? 12.165 -38.849 -19.915 1.00 47.71 948 LYS A N 1
ATOM 611 C CA . LYS A 1 92 ? 11.579 -39.172 -21.195 1.00 47.39 948 LYS A CA 1
ATOM 612 C C . LYS A 1 92 ? 11.462 -37.912 -22.087 1.00 46.67 948 LYS A C 1
ATOM 613 O O . LYS A 1 92 ? 11.592 -38.000 -23.308 1.00 46.75 948 LYS A O 1
ATOM 619 N N . ASP A 1 93 ? 11.262 -36.746 -21.470 1.00 45.64 949 ASP A N 1
ATOM 620 C CA . ASP A 1 93 ? 11.154 -35.475 -22.202 1.00 44.63 949 ASP A CA 1
ATOM 621 C C . ASP A 1 93 ? 12.482 -34.994 -22.771 1.00 43.49 949 ASP A C 1
ATOM 622 O O . ASP A 1 93 ? 12.520 -34.407 -23.856 1.00 42.85 949 ASP A O 1
ATOM 627 N N . LEU A 1 94 ? 13.555 -35.218 -22.010 1.00 42.36 950 LEU A N 1
ATOM 628 C CA . LEU A 1 94 ? 14.902 -34.822 -22.407 1.00 41.30 950 LEU A CA 1
ATOM 629 C C . LEU A 1 94 ? 15.435 -35.757 -23.477 1.00 40.92 950 LEU A C 1
ATOM 630 O O . LEU A 1 94 ? 16.026 -35.320 -24.464 1.00 40.48 950 LEU A O 1
ATOM 635 N N . ALA A 1 95 ? 15.201 -37.045 -23.268 1.00 40.79 951 ALA A N 1
ATOM 636 C CA . ALA A 1 95 ? 15.483 -38.072 -24.254 1.00 40.88 951 ALA A CA 1
ATOM 637 C C . ALA A 1 95 ? 15.001 -37.650 -25.637 1.00 40.96 951 ALA A C 1
ATOM 638 O O . ALA A 1 95 ? 15.741 -37.701 -26.615 1.00 40.99 951 ALA A O 1
ATOM 640 N N . GLU A 1 96 ? 13.756 -37.216 -25.711 1.00 41.02 952 GLU A N 1
ATOM 641 C CA . GLU A 1 96 ? 13.175 -36.856 -26.987 1.00 41.40 952 GLU A CA 1
ATOM 642 C C . GLU A 1 96 ? 13.770 -35.566 -27.543 1.00 40.83 952 GLU A C 1
ATOM 643 O O . GLU A 1 96 ? 14.034 -35.464 -28.747 1.00 40.73 952 GLU A O 1
ATOM 649 N N . LEU A 1 97 ? 14.001 -34.590 -26.665 1.00 40.32 953 LEU A N 1
ATOM 650 C CA . LEU A 1 97 ? 14.632 -33.337 -27.077 1.00 39.37 953 LEU A CA 1
ATOM 651 C C . LEU A 1 97 ? 16.035 -33.590 -27.626 1.00 38.85 953 LEU A C 1
ATOM 652 O O . LEU A 1 97 ? 16.416 -32.992 -28.625 1.00 38.80 953 LEU A O 1
ATOM 657 N N . ILE A 1 98 ? 16.797 -34.477 -26.994 1.00 38.17 954 ILE A N 1
ATOM 658 C CA . ILE A 1 98 ? 18.123 -34.799 -27.516 1.00 37.94 954 ILE A CA 1
ATOM 659 C C . ILE A 1 98 ? 18.013 -35.410 -28.909 1.00 38.16 954 ILE A C 1
ATOM 660 O O . ILE A 1 98 ? 18.597 -34.903 -29.871 1.00 37.98 954 ILE A O 1
ATOM 665 N N . ASN A 1 99 ? 17.230 -36.478 -29.006 1.00 38.50 955 ASN A N 1
ATOM 666 C CA . ASN A 1 99 ? 17.063 -37.220 -30.245 1.00 39.00 955 ASN A CA 1
ATOM 667 C C . ASN A 1 99 ? 16.474 -36.418 -31.412 1.00 39.30 955 ASN A C 1
ATOM 668 O O . ASN A 1 99 ? 16.830 -36.642 -32.573 1.00 39.25 955 ASN A O 1
ATOM 673 N N . LYS A 1 100 ? 15.573 -35.490 -31.102 1.00 39.61 956 LYS A N 1
ATOM 674 C CA . LYS A 1 100 ? 15.067 -34.572 -32.110 1.00 40.20 956 LYS A CA 1
ATOM 675 C C . LYS A 1 100 ? 16.133 -33.555 -32.517 1.00 40.43 956 LYS A C 1
ATOM 676 O O . LYS A 1 100 ? 16.125 -33.043 -33.635 1.00 40.60 956 LYS A O 1
ATOM 682 N N . MET A 1 101 ? 17.057 -33.283 -31.601 1.00 40.65 957 MET A N 1
ATOM 683 C CA . MET A 1 101 ? 18.111 -32.322 -31.820 1.00 40.66 957 MET A CA 1
ATOM 684 C C . MET A 1 101 ? 19.159 -32.963 -32.709 1.00 40.83 957 MET A C 1
ATOM 685 O O . MET A 1 101 ? 19.655 -32.343 -33.649 1.00 40.99 957 MET A O 1
ATOM 690 N N . ARG A 1 102 ? 19.475 -34.218 -32.414 1.00 41.08 958 ARG A N 1
ATOM 691 C CA . ARG A 1 102 ? 20.375 -35.005 -33.243 1.00 41.38 958 ARG A CA 1
ATOM 692 C C . ARG A 1 102 ? 19.841 -35.151 -34.674 1.00 41.34 958 ARG A C 1
ATOM 693 O O . ARG A 1 102 ? 20.572 -34.925 -35.651 1.00 41.01 958 ARG A O 1
ATOM 701 N N . LEU A 1 103 ? 18.562 -35.499 -34.796 1.00 41.29 959 LEU A N 1
ATOM 702 C CA . LEU A 1 103 ? 17.908 -35.520 -36.106 1.00 41.56 959 LEU A CA 1
ATOM 703 C C . LEU A 1 103 ? 18.075 -34.184 -36.832 1.00 42.07 959 LEU A C 1
ATOM 704 O O . LEU A 1 103 ? 18.559 -34.132 -37.959 1.00 42.11 959 LEU A O 1
ATOM 709 N N . ALA A 1 104 ? 17.681 -33.105 -36.165 1.00 42.79 960 ALA A N 1
ATOM 710 C CA . ALA A 1 104 ? 17.789 -31.769 -36.719 1.00 43.19 960 ALA A CA 1
ATOM 711 C C . ALA A 1 104 ? 19.210 -31.486 -37.210 1.00 43.67 960 ALA A C 1
ATOM 712 O O . ALA A 1 104 ? 19.398 -30.878 -38.268 1.00 43.68 960 ALA A O 1
ATOM 714 N N . GLN A 1 105 ? 20.202 -31.935 -36.444 1.00 44.14 961 GLN A N 1
ATOM 715 C CA . GLN A 1 105 ? 21.592 -31.750 -36.807 1.00 44.84 961 GLN A CA 1
ATOM 716 C C . GLN A 1 105 ? 21.953 -32.508 -38.087 1.00 45.74 961 GLN A C 1
ATOM 717 O O . GLN A 1 105 ? 22.642 -31.988 -38.980 1.00 45.66 961 GLN A O 1
ATOM 723 N N . GLN A 1 106 ? 21.479 -33.751 -38.157 1.00 46.68 962 GLN A N 1
ATOM 724 C CA . GLN A 1 106 ? 21.812 -34.666 -39.241 1.00 47.06 962 GLN A CA 1
ATOM 725 C C . GLN A 1 106 ? 20.950 -34.417 -40.470 1.00 47.19 962 GLN A C 1
ATOM 726 O O . GLN A 1 106 ? 21.244 -34.910 -41.553 1.00 47.15 962 GLN A O 1
ATOM 732 N N . ASN A 1 107 ? 19.883 -33.650 -40.283 1.00 47.72 963 ASN A N 1
ATOM 733 C CA . ASN A 1 107 ? 18.959 -33.321 -41.345 1.00 48.50 963 ASN A CA 1
ATOM 734 C C . ASN A 1 107 ? 18.862 -31.832 -41.553 1.00 49.56 963 ASN A C 1
ATOM 735 O O . ASN A 1 107 ? 17.801 -31.305 -41.872 1.00 49.25 963 ASN A O 1
ATOM 740 N N . ALA A 1 108 ? 19.974 -31.147 -41.324 1.00 51.31 964 ALA A N 1
ATOM 741 C CA . ALA A 1 108 ? 20.152 -29.812 -41.861 1.00 53.03 964 ALA A CA 1
ATOM 742 C C . ALA A 1 108 ? 20.276 -30.077 -43.359 1.00 54.32 964 ALA A C 1
ATOM 743 O O . ALA A 1 108 ? 20.761 -31.158 -43.752 1.00 55.10 964 ALA A O 1
ATOM 745 N N . VAL A 1 109 ? 19.820 -29.140 -44.192 1.00 55.41 965 VAL A N 1
ATOM 746 C CA . VAL A 1 109 ? 19.894 -29.273 -45.679 1.00 56.78 965 VAL A CA 1
ATOM 747 C C . VAL A 1 109 ? 19.071 -30.380 -46.411 1.00 57.49 965 VAL A C 1
ATOM 748 O O . VAL A 1 109 ? 19.160 -30.494 -47.636 1.00 57.94 965 VAL A O 1
ATOM 752 N N . THR A 1 110 ? 18.278 -31.181 -45.692 1.00 58.18 966 THR A N 1
ATOM 753 C CA . THR A 1 110 ? 17.381 -32.166 -46.346 1.00 58.51 966 THR A CA 1
ATOM 754 C C . THR A 1 110 ? 15.899 -31.762 -46.268 1.00 58.78 966 THR A C 1
ATOM 755 O O . THR A 1 110 ? 15.586 -30.625 -45.884 1.00 58.86 966 THR A O 1
ATOM 759 N N . SER A 1 111 ? 15.017 -32.704 -46.635 1.00 59.18 967 SER A N 1
ATOM 760 C CA . SER A 1 111 ? 13.555 -32.498 -46.742 1.00 59.66 967 SER A CA 1
ATOM 761 C C . SER A 1 111 ? 12.936 -32.007 -45.442 1.00 59.86 967 SER A C 1
ATOM 762 O O . SER A 1 111 ? 12.200 -31.012 -45.416 1.00 59.97 967 SER A O 1
ATOM 765 N N . LEU A 1 112 ? 13.223 -32.731 -44.366 1.00 59.93 968 LEU A N 1
ATOM 766 C CA . LEU A 1 112 ? 12.652 -32.406 -43.074 1.00 60.09 968 LEU A CA 1
ATOM 767 C C . LEU A 1 112 ? 13.612 -31.595 -42.201 1.00 59.97 968 LEU A C 1
ATOM 768 O O . LEU A 1 112 ? 13.612 -31.716 -40.985 1.00 60.02 968 LEU A O 1
ATOM 773 N N . SER A 1 113 ? 14.404 -30.743 -42.849 1.00 59.93 969 SER A N 1
ATOM 774 C CA . SER A 1 113 ? 15.309 -29.813 -42.175 1.00 59.81 969 SER A CA 1
ATOM 775 C C . SER A 1 113 ? 14.530 -28.998 -41.153 1.00 59.33 969 SER A C 1
ATOM 776 O O . SER A 1 113 ? 14.903 -28.907 -39.979 1.00 59.33 969 SER A O 1
ATOM 779 N N . GLU A 1 114 ? 13.427 -28.430 -41.628 1.00 58.78 970 GLU A N 1
ATOM 780 C CA . GLU A 1 114 ? 12.592 -27.535 -40.856 1.00 58.17 970 GLU A CA 1
ATOM 781 C C . GLU A 1 114 ? 11.694 -28.339 -39.936 1.00 57.06 970 GLU A C 1
ATOM 782 O O . GLU A 1 114 ? 11.457 -27.944 -38.805 1.00 56.93 970 GLU A O 1
ATOM 788 N N . GLU A 1 115 ? 11.228 -29.482 -40.424 1.00 56.05 971 GLU A N 1
ATOM 789 C CA . GLU A 1 115 ? 10.328 -30.349 -39.682 1.00 55.21 971 GLU A CA 1
ATOM 790 C C . GLU A 1 115 ? 10.956 -30.910 -38.395 1.00 54.20 971 GLU A C 1
ATOM 791 O O . GLU A 1 115 ? 10.264 -31.140 -37.403 1.00 54.00 971 GLU A O 1
ATOM 797 N N . CYS A 1 116 ? 12.272 -31.112 -38.412 1.00 53.18 972 CYS A N 1
ATOM 798 C CA . CYS A 1 116 ? 13.018 -31.580 -37.236 1.00 51.80 972 CYS A CA 1
ATOM 799 C C . CYS A 1 116 ? 13.204 -30.495 -36.210 1.00 51.31 972 CYS A C 1
ATOM 800 O O . CYS A 1 116 ? 13.247 -30.773 -35.026 1.00 51.32 972 CYS A O 1
ATOM 803 N N . LYS A 1 117 ? 13.340 -29.262 -36.675 1.00 50.68 973 LYS A N 1
ATOM 804 C CA . LYS A 1 117 ? 13.402 -28.119 -35.787 1.00 50.18 973 LYS A CA 1
ATOM 805 C C . LYS A 1 117 ? 12.059 -27.815 -35.104 1.00 49.56 973 LYS A C 1
ATOM 806 O O . LYS A 1 117 ? 12.033 -27.394 -33.947 1.00 49.55 973 LYS A O 1
ATOM 812 N N . ARG A 1 118 ? 10.951 -28.044 -35.804 1.00 48.85 974 ARG A N 1
ATOM 813 C CA . ARG A 1 118 ? 9.631 -27.936 -35.189 1.00 48.43 974 ARG A CA 1
ATOM 814 C C . ARG A 1 118 ? 9.486 -28.942 -34.064 1.00 47.40 974 ARG A C 1
ATOM 815 O O . ARG A 1 118 ? 8.831 -28.669 -33.065 1.00 47.31 974 ARG A O 1
ATOM 823 N N . GLN A 1 119 ? 10.111 -30.099 -34.236 1.00 46.29 975 GLN A N 1
ATOM 824 C CA . GLN A 1 119 ? 10.043 -31.170 -33.261 1.00 45.58 975 GLN A CA 1
ATOM 825 C C . GLN A 1 119 ? 10.879 -30.866 -32.023 1.00 44.58 975 GLN A C 1
ATOM 826 O O . GLN A 1 119 ? 10.526 -31.270 -30.922 1.00 44.34 975 GLN A O 1
ATOM 832 N N . MET A 1 120 ? 11.995 -30.173 -32.219 1.00 43.63 976 MET A N 1
ATOM 833 C CA . MET A 1 120 ? 12.812 -29.671 -31.123 1.00 42.71 976 MET A CA 1
ATOM 834 C C . MET A 1 120 ? 12.035 -28.666 -30.291 1.00 42.60 976 MET A C 1
ATOM 835 O O . MET A 1 120 ? 11.973 -28.782 -29.063 1.00 42.94 976 MET A O 1
ATOM 840 N N . LEU A 1 121 ? 11.446 -27.680 -30.963 1.00 41.94 977 LEU A N 1
ATOM 841 C CA . LEU A 1 121 ? 10.619 -26.686 -30.289 1.00 41.44 977 LEU A CA 1
ATOM 842 C C . LEU A 1 121 ? 9.476 -27.324 -29.518 1.00 40.85 977 LEU A C 1
ATOM 843 O O . LEU A 1 121 ? 9.200 -26.936 -28.390 1.00 41.07 977 LEU A O 1
ATOM 848 N N . THR A 1 122 ? 8.821 -28.309 -30.111 1.00 40.29 978 THR A N 1
ATOM 849 C CA . THR A 1 122 ? 7.804 -29.052 -29.386 1.00 40.20 978 THR A CA 1
ATOM 850 C C . THR A 1 122 ? 8.386 -29.700 -28.129 1.00 39.72 978 THR A C 1
ATOM 851 O O . THR A 1 122 ? 7.855 -29.509 -27.038 1.00 39.99 978 THR A O 1
ATOM 855 N N . ALA A 1 123 ? 9.471 -30.459 -28.286 1.00 38.81 979 ALA A N 1
ATOM 856 C CA . ALA A 1 123 ? 9.986 -31.291 -27.204 1.00 37.81 979 ALA A CA 1
ATOM 857 C C . ALA A 1 123 ? 10.399 -30.448 -26.024 1.00 37.54 979 ALA A C 1
ATOM 858 O O . ALA A 1 123 ? 10.123 -30.799 -24.876 1.00 37.64 979 ALA A O 1
ATOM 860 N N . SER A 1 124 ? 11.065 -29.334 -26.311 1.00 36.86 980 SER A N 1
ATOM 861 C CA . SER A 1 124 ? 11.526 -28.447 -25.273 1.00 36.38 980 SER A CA 1
ATOM 862 C C . SER A 1 124 ? 10.329 -27.791 -24.622 1.00 36.22 980 SER A C 1
ATOM 863 O O . SER A 1 124 ? 10.260 -27.698 -23.396 1.00 36.42 980 SER A O 1
ATOM 866 N N . HIS A 1 125 ? 9.372 -27.350 -25.435 1.00 35.74 981 HIS A N 1
ATOM 867 C CA . HIS A 1 125 ? 8.183 -26.735 -24.880 1.00 35.69 981 HIS A CA 1
ATOM 868 C C . HIS A 1 125 ? 7.460 -27.664 -23.894 1.00 35.24 981 HIS A C 1
ATOM 869 O O . HIS A 1 125 ? 7.073 -27.251 -22.786 1.00 35.38 981 HIS A O 1
ATOM 876 N N . THR A 1 126 ? 7.276 -28.920 -24.283 1.00 34.42 982 THR A N 1
ATOM 877 C CA . THR A 1 126 ? 6.547 -29.813 -23.406 1.00 33.58 982 THR A CA 1
ATOM 878 C C . THR A 1 126 ? 7.400 -30.124 -22.176 1.00 33.16 982 THR A C 1
ATOM 879 O O . THR A 1 126 ? 6.878 -30.435 -21.106 1.00 33.22 982 THR A O 1
ATOM 883 N N . LEU A 1 127 ? 8.712 -30.013 -22.324 1.00 32.55 983 LEU A N 1
ATOM 884 C CA . LEU A 1 127 ? 9.601 -30.187 -21.187 1.00 32.35 983 LEU A CA 1
ATOM 885 C C . LEU A 1 127 ? 9.363 -29.064 -20.153 1.00 32.39 983 LEU A C 1
ATOM 886 O O . LEU A 1 127 ? 9.265 -29.313 -18.934 1.00 31.74 983 LEU A O 1
ATOM 891 N N . ALA A 1 128 ? 9.225 -27.838 -20.653 1.00 32.40 984 ALA A N 1
ATOM 892 C CA . ALA A 1 128 ? 8.955 -26.689 -19.799 1.00 32.69 984 ALA A CA 1
ATOM 893 C C . ALA A 1 128 ? 7.610 -26.821 -19.051 1.00 33.02 984 ALA A C 1
ATOM 894 O O . ALA A 1 128 ? 7.562 -26.653 -17.822 1.00 33.12 984 ALA A O 1
ATOM 896 N N . VAL A 1 129 ? 6.543 -27.144 -19.788 1.00 33.11 985 VAL A N 1
ATOM 897 C CA . VAL A 1 129 ? 5.217 -27.411 -19.207 1.00 33.42 985 VAL A CA 1
ATOM 898 C C . VAL A 1 129 ? 5.196 -28.509 -18.115 1.00 33.91 985 VAL A C 1
ATOM 899 O O . VAL A 1 129 ? 4.507 -28.368 -17.093 1.00 33.60 985 VAL A O 1
ATOM 903 N N . ASP A 1 130 ? 5.951 -29.589 -18.334 1.00 34.30 986 ASP A N 1
ATOM 904 C CA . ASP A 1 130 ? 6.066 -30.657 -17.347 1.00 34.63 986 ASP A CA 1
ATOM 905 C C . ASP A 1 130 ? 6.774 -30.212 -16.115 1.00 34.43 986 ASP A C 1
ATOM 906 O O . ASP A 1 130 ? 6.333 -30.525 -15.021 1.00 34.63 986 ASP A O 1
ATOM 911 N N . ALA A 1 131 ? 7.865 -29.467 -16.297 1.00 34.64 987 ALA A N 1
ATOM 912 C CA . ALA A 1 131 ? 8.622 -28.891 -15.184 1.00 34.45 987 ALA A CA 1
ATOM 913 C C . ALA A 1 131 ? 7.739 -27.991 -14.323 1.00 34.80 987 ALA A C 1
ATOM 914 O O . ALA A 1 131 ? 7.872 -27.978 -13.095 1.00 34.36 987 ALA A O 1
ATOM 916 N N . LYS A 1 132 ? 6.823 -27.260 -14.960 1.00 35.32 988 LYS A N 1
ATOM 917 C CA . LYS A 1 132 ? 5.877 -26.445 -14.211 1.00 36.42 988 LYS A CA 1
ATOM 918 C C . LYS A 1 132 ? 4.972 -27.346 -13.374 1.00 37.10 988 LYS A C 1
ATOM 919 O O . LYS A 1 132 ? 4.794 -27.118 -12.167 1.00 37.41 988 LYS A O 1
ATOM 925 N N . ASN A 1 133 ? 4.415 -28.382 -14.006 1.00 37.27 989 ASN A N 1
ATOM 926 C CA . ASN A 1 133 ? 3.573 -29.329 -13.287 1.00 37.32 989 ASN A CA 1
ATOM 927 C C . ASN A 1 133 ? 4.320 -30.037 -12.158 1.00 37.22 989 ASN A C 1
ATOM 928 O O . ASN A 1 133 ? 3.714 -30.433 -11.150 1.00 37.55 989 ASN A O 1
ATOM 933 N N . LEU A 1 134 ? 5.636 -30.155 -12.302 1.00 36.50 990 LEU A N 1
ATOM 934 C CA . LEU A 1 134 ? 6.439 -30.624 -11.201 1.00 36.09 990 LEU A CA 1
ATOM 935 C C . LEU A 1 134 ? 6.393 -29.617 -10.062 1.00 36.03 990 LEU A C 1
ATOM 936 O O . LEU A 1 134 ? 6.177 -29.982 -8.909 1.00 35.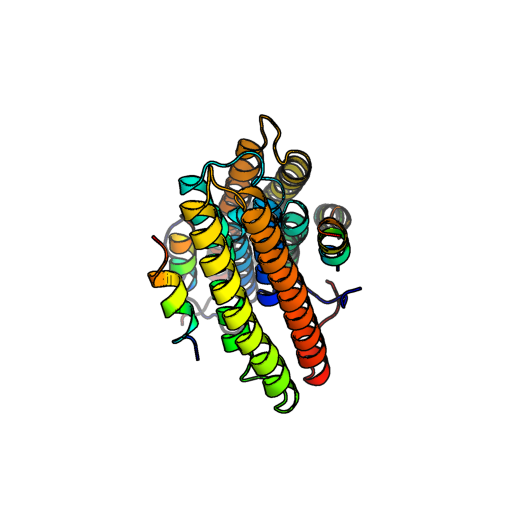98 990 LEU A O 1
ATOM 941 N N . LEU A 1 135 ? 6.597 -28.346 -10.385 1.00 35.87 991 LEU A N 1
ATOM 942 C CA . LEU A 1 135 ? 6.610 -27.306 -9.361 1.00 35.69 991 LEU A CA 1
ATOM 943 C C . LEU A 1 135 ? 5.282 -27.263 -8.628 1.00 35.79 991 LEU A C 1
ATOM 944 O O . LEU A 1 135 ? 5.233 -27.158 -7.407 1.00 35.38 991 LEU A O 1
ATOM 949 N N . ASP A 1 136 ? 4.210 -27.364 -9.398 1.00 36.36 992 ASP A N 1
ATOM 950 C CA . ASP A 1 136 ? 2.879 -27.340 -8.852 1.00 37.27 992 ASP A CA 1
ATOM 951 C C . ASP A 1 136 ? 2.662 -28.444 -7.825 1.00 37.43 992 ASP A C 1
ATOM 952 O O . ASP A 1 136 ? 2.278 -28.144 -6.706 1.00 37.94 992 ASP A O 1
ATOM 957 N N . ALA A 1 137 ? 2.949 -29.700 -8.174 1.00 37.47 993 ALA A N 1
ATOM 958 C CA . ALA A 1 137 ? 2.815 -30.812 -7.227 1.00 37.27 993 ALA A CA 1
ATOM 959 C C . ALA A 1 137 ? 3.666 -30.571 -6.006 1.00 37.49 993 ALA A C 1
ATOM 960 O O . ALA A 1 137 ? 3.219 -30.807 -4.886 1.00 38.07 993 ALA A O 1
ATOM 962 N N . VAL A 1 138 ? 4.884 -30.079 -6.219 1.00 37.70 994 VAL A N 1
ATOM 963 C CA . VAL A 1 138 ? 5.824 -29.799 -5.120 1.00 37.63 994 VAL A CA 1
ATOM 964 C C . VAL A 1 138 ? 5.241 -28.758 -4.159 1.00 37.91 994 VAL A C 1
ATOM 965 O O . VAL A 1 138 ? 5.330 -28.900 -2.941 1.00 37.77 994 VAL A O 1
ATOM 969 N N . ASP A 1 139 ? 4.614 -27.731 -4.721 1.00 38.34 995 ASP A N 1
ATOM 970 C CA . ASP A 1 139 ? 3.955 -26.714 -3.924 1.00 38.66 995 ASP A CA 1
ATOM 971 C C . ASP A 1 139 ? 2.864 -27.318 -3.067 1.00 38.57 995 ASP A C 1
ATOM 972 O O . ASP A 1 139 ? 2.919 -27.217 -1.850 1.00 38.42 995 ASP A O 1
ATOM 977 N N . GLN A 1 140 ? 1.903 -27.977 -3.706 1.00 38.82 996 GLN A N 1
ATOM 978 C CA . GLN A 1 140 ? 0.855 -28.715 -3.009 1.00 39.25 996 GLN A CA 1
ATOM 979 C C . GLN A 1 140 ? 1.391 -29.660 -1.929 1.00 39.35 996 GLN A C 1
ATOM 980 O O . GLN A 1 140 ? 0.840 -29.713 -0.826 1.00 39.49 996 GLN A O 1
ATOM 986 N N . ALA A 1 141 ? 2.468 -30.382 -2.234 1.00 39.31 997 ALA A N 1
ATOM 987 C CA . ALA A 1 141 ? 3.053 -31.315 -1.283 1.00 39.44 997 ALA A CA 1
ATOM 988 C C . ALA A 1 141 ? 3.596 -30.621 -0.042 1.00 40.00 997 ALA A C 1
ATOM 989 O O . ALA A 1 141 ? 3.383 -31.089 1.069 1.00 40.04 997 ALA A O 1
ATOM 991 N N . LYS A 1 142 ? 4.293 -29.503 -0.232 1.00 40.94 998 LYS A N 1
ATOM 992 C CA . LYS A 1 142 ? 4.815 -28.706 0.881 1.00 41.91 998 LYS A CA 1
ATOM 993 C C . LYS A 1 142 ? 3.681 -28.209 1.785 1.00 42.74 998 LYS A C 1
ATOM 994 O O . LYS A 1 142 ? 3.769 -28.310 3.019 1.00 42.88 998 LYS A O 1
ATOM 1000 N N . VAL A 1 143 ? 2.623 -27.673 1.168 1.00 43.46 999 VAL A N 1
ATOM 1001 C CA . VAL A 1 143 ? 1.399 -27.315 1.886 1.00 44.36 999 VAL A CA 1
ATOM 1002 C C . VAL A 1 143 ? 0.862 -28.524 2.666 1.00 45.08 999 VAL A C 1
ATOM 1003 O O . VAL A 1 143 ? 0.814 -28.494 3.899 1.00 45.16 999 VAL A O 1
ATOM 1007 N N . LEU A 1 144 ? 0.497 -29.591 1.949 1.00 45.84 1000 LEU A N 1
ATOM 1008 C CA . LEU A 1 144 ? -0.080 -30.783 2.576 1.00 46.47 1000 LEU A CA 1
ATOM 1009 C C . LEU A 1 144 ? 0.783 -31.325 3.693 1.00 46.70 1000 LEU A C 1
ATOM 1010 O O . LEU A 1 144 ? 0.279 -32.069 4.518 1.00 47.29 1000 LEU A O 1
ATOM 1015 N N . ALA A 1 145 ? 2.066 -30.962 3.726 1.00 46.82 1001 ALA A N 1
ATOM 1016 C CA . ALA A 1 145 ? 2.948 -31.410 4.801 1.00 47.18 1001 ALA A CA 1
ATOM 1017 C C . ALA A 1 145 ? 3.428 -30.282 5.709 1.00 47.48 1001 ALA A C 1
ATOM 1018 O O . ALA A 1 145 ? 4.558 -30.316 6.184 1.00 47.70 1001 ALA A O 1
ATOM 1020 N N . ASN A 1 146 ? 2.580 -29.278 5.936 1.00 47.80 1002 ASN A N 1
ATOM 1021 C CA . ASN A 1 146 ? 2.868 -28.174 6.882 1.00 48.03 1002 ASN A CA 1
ATOM 1022 C C . ASN A 1 146 ? 4.265 -27.586 6.702 1.00 47.75 1002 ASN A C 1
ATOM 1023 O O . ASN A 1 146 ? 4.927 -27.191 7.659 1.00 47.73 1002 ASN A O 1
ATOM 1028 N N . LEU A 1 147 ? 4.705 -27.530 5.456 1.00 47.68 1003 LEU A N 1
ATOM 1029 C CA . LEU A 1 147 ? 6.101 -27.224 5.157 1.00 47.73 1003 LEU A CA 1
ATOM 1030 C C . LEU A 1 147 ? 6.237 -25.871 4.482 1.00 47.30 1003 LEU A C 1
ATOM 1031 O O . LEU A 1 147 ? 7.325 -25.294 4.447 1.00 46.95 1003 LEU A O 1
ATOM 1036 N N . ALA A 1 148 ? 5.101 -25.385 3.979 1.00 46.85 1004 ALA A N 1
ATOM 1037 C CA . ALA A 1 148 ? 4.995 -24.177 3.171 1.00 46.45 1004 ALA A CA 1
ATOM 1038 C C . ALA A 1 148 ? 4.664 -22.907 3.973 1.00 46.23 1004 ALA A C 1
ATOM 1039 O O . ALA A 1 148 ? 3.933 -22.953 4.960 1.00 46.22 1004 ALA A O 1
ATOM 1041 N N . HIS A 1 149 ? 5.193 -21.775 3.517 1.00 46.14 1005 HIS A N 1
ATOM 1042 C CA . HIS A 1 149 ? 5.056 -20.494 4.191 1.00 46.32 1005 HIS A CA 1
ATOM 1043 C C . HIS A 1 149 ? 4.669 -19.435 3.166 1.00 46.40 1005 HIS A C 1
ATOM 1044 O O . HIS A 1 149 ? 5.059 -19.547 2.012 1.00 46.54 1005 HIS A O 1
ATOM 1051 N N . PRO A 1 150 ? 3.892 -18.407 3.574 1.00 46.56 1006 PRO A N 1
ATOM 1052 C CA . PRO A 1 150 ? 3.426 -17.373 2.655 1.00 46.66 1006 PRO A CA 1
ATOM 1053 C C . PRO A 1 150 ? 4.536 -16.377 2.300 1.00 47.21 1006 PRO A C 1
ATOM 1054 O O . PRO A 1 150 ? 5.497 -16.256 3.081 1.00 47.25 1006 PRO A O 1
ATOM 1058 N N . PRO A 1 151 ? 4.405 -15.657 1.143 1.00 47.56 1007 PRO A N 1
ATOM 1059 C CA . PRO A 1 151 ? 5.447 -14.738 0.669 1.00 47.78 1007 PRO A CA 1
ATOM 1060 C C . PRO A 1 151 ? 5.908 -13.836 1.814 1.00 48.43 1007 PRO A C 1
ATOM 1061 O O . PRO A 1 151 ? 5.069 -13.437 2.638 1.00 48.73 1007 PRO A O 1
ATOM 1065 N N . ALA A 1 152 ? 7.210 -13.536 1.888 1.00 48.75 1008 ALA A N 1
ATOM 1066 C CA . ALA A 1 152 ? 7.751 -12.761 3.026 1.00 48.81 1008 ALA A CA 1
ATOM 1067 C C . ALA A 1 152 ? 7.787 -11.247 2.796 1.00 48.60 1008 ALA A C 1
ATOM 1068 O O . ALA A 1 152 ? 7.249 -10.751 1.805 1.00 48.55 1008 ALA A O 1
ATOM 1070 N N . ARG B 2 3 ? 5.416 -17.045 -8.227 1.00 93.44 264 ARG E N 1
ATOM 1071 C CA . ARG B 2 3 ? 4.145 -16.482 -8.781 1.00 93.63 264 ARG E CA 1
ATOM 1072 C C . ARG B 2 3 ? 4.270 -15.850 -10.199 1.00 93.64 264 ARG E C 1
ATOM 1073 O O . ARG B 2 3 ? 3.428 -16.116 -11.067 1.00 93.84 264 ARG E O 1
ATOM 1081 N N . GLU B 2 4 ? 5.293 -15.013 -10.424 1.00 93.31 265 GLU E N 1
ATOM 1082 C CA . GLU B 2 4 ? 5.470 -14.299 -11.709 1.00 92.61 265 GLU E CA 1
ATOM 1083 C C . GLU B 2 4 ? 6.102 -15.180 -12.799 1.00 91.96 265 GLU E C 1
ATOM 1084 O O . GLU B 2 4 ? 6.272 -14.738 -13.952 1.00 92.05 265 GLU E O 1
ATOM 1090 N N . LEU B 2 5 ? 6.456 -16.414 -12.414 1.00 90.84 266 LEU E N 1
ATOM 1091 C CA . LEU B 2 5 ? 6.803 -17.478 -13.357 1.00 89.55 266 LEU E CA 1
ATOM 1092 C C . LEU B 2 5 ? 5.647 -17.769 -14.318 1.00 89.04 266 LEU E C 1
ATOM 1093 O O . LEU B 2 5 ? 5.877 -18.249 -15.426 1.00 89.20 266 LEU E O 1
ATOM 1098 N N . ASP B 2 6 ? 4.416 -17.484 -13.879 1.00 88.12 267 ASP E N 1
ATOM 1099 C CA . ASP B 2 6 ? 3.212 -17.598 -14.707 1.00 87.07 267 ASP E CA 1
ATOM 1100 C C . ASP B 2 6 ? 3.304 -16.692 -15.915 1.00 86.37 267 ASP E C 1
ATOM 1101 O O . ASP B 2 6 ? 2.939 -17.079 -17.026 1.00 86.40 267 ASP E O 1
ATOM 1106 N N . GLU B 2 7 ? 3.787 -15.478 -15.679 1.00 85.39 268 GLU E N 1
ATOM 1107 C CA . GLU B 2 7 ? 4.003 -14.507 -16.736 1.00 84.77 268 GLU E CA 1
ATOM 1108 C C . GLU B 2 7 ? 5.186 -14.927 -17.601 1.00 83.79 268 GLU E C 1
ATOM 1109 O O . GLU B 2 7 ? 5.159 -14.766 -18.824 1.00 83.81 268 GLU E O 1
ATOM 1115 N N . LEU B 2 8 ? 6.202 -15.505 -16.960 1.00 82.59 269 LEU E N 1
ATOM 1116 C CA . LEU B 2 8 ? 7.290 -16.175 -17.667 1.00 81.32 269 LEU E CA 1
ATOM 1117 C C . LEU B 2 8 ? 6.747 -17.366 -18.458 1.00 80.80 269 LEU E C 1
ATOM 1118 O O . LEU B 2 8 ? 7.222 -17.661 -19.544 1.00 80.81 269 LEU E O 1
ATOM 1123 N N . MET B 2 9 ? 5.744 -18.043 -17.913 1.00 80.22 270 MET E N 1
ATOM 1124 C CA . MET B 2 9 ? 5.146 -19.189 -18.581 1.00 79.67 270 MET E CA 1
ATOM 1125 C C . MET B 2 9 ? 4.351 -18.806 -19.814 1.00 79.56 270 MET E C 1
ATOM 1126 O O . MET B 2 9 ? 4.651 -19.295 -20.900 1.00 79.55 270 MET E O 1
ATOM 1131 N N . ALA B 2 10 ? 3.358 -17.926 -19.665 1.00 79.41 271 ALA E N 1
ATOM 1132 C CA . ALA B 2 10 ? 2.590 -17.455 -20.824 1.00 79.37 271 ALA E CA 1
ATOM 1133 C C . ALA B 2 10 ? 3.500 -16.818 -21.893 1.00 79.40 271 ALA E C 1
ATOM 1134 O O . ALA B 2 10 ? 3.101 -16.674 -23.053 1.00 79.16 271 ALA E O 1
ATOM 1136 N N . SER B 2 11 ? 4.727 -16.469 -21.491 1.00 79.42 272 SER E N 1
ATOM 1137 C CA . SER B 2 11 ? 5.770 -16.001 -22.414 1.00 79.65 272 SER E CA 1
ATOM 1138 C C . SER B 2 11 ? 6.212 -17.068 -23.432 1.00 79.81 272 SER E C 1
ATOM 1139 O O . SER B 2 11 ? 6.486 -16.747 -24.593 1.00 79.90 272 SER E O 1
ATOM 1142 N N . LEU B 2 12 ? 6.291 -18.327 -22.997 1.00 79.93 273 LEU E N 1
ATOM 1143 C CA . LEU B 2 12 ? 6.373 -19.462 -23.926 1.00 79.90 273 LEU E CA 1
ATOM 1144 C C . LEU B 2 12 ? 5.122 -19.498 -24.794 1.00 80.11 273 LEU E C 1
ATOM 1145 O O . LEU B 2 12 ? 5.194 -19.687 -26.019 1.00 79.89 273 LEU E O 1
ATOM 1150 N N . SER B 2 13 ? 3.981 -19.308 -24.124 1.00 80.43 274 SER E N 1
ATOM 1151 C CA . SER B 2 13 ? 2.656 -19.304 -24.741 1.00 80.74 274 SER E CA 1
ATOM 1152 C C . SER B 2 13 ? 2.206 -20.748 -25.001 1.00 80.70 274 SER E C 1
ATOM 1153 O O . SER B 2 13 ? 2.139 -21.552 -24.063 1.00 80.56 274 SER E O 1
ATOM 1157 N N . ALA C 2 1 ? 17.275 -41.580 -7.067 1.00 94.15 262 ALA F N 1
ATOM 1158 C CA . ALA C 2 1 ? 17.431 -42.184 -8.429 1.00 94.41 262 ALA F CA 1
ATOM 1159 C C . ALA C 2 1 ? 17.785 -41.116 -9.479 1.00 94.47 262 ALA F C 1
ATOM 1160 O O . ALA C 2 1 ? 16.958 -40.238 -9.772 1.00 94.63 262 ALA F O 1
ATOM 1162 N N . THR C 2 2 ? 19.007 -41.198 -10.032 1.00 94.35 263 THR F N 1
ATOM 1163 C CA . THR C 2 2 ? 19.519 -40.251 -11.058 1.00 93.92 263 THR F CA 1
ATOM 1164 C C . THR C 2 2 ? 20.252 -40.935 -12.237 1.00 93.57 263 THR F C 1
ATOM 1165 O O . THR C 2 2 ? 20.682 -40.261 -13.177 1.00 93.49 263 THR F O 1
ATOM 1169 N N . ARG C 2 3 ? 20.373 -42.266 -12.186 1.00 93.14 264 ARG F N 1
ATOM 1170 C CA . ARG C 2 3 ? 21.154 -43.067 -13.167 1.00 92.53 264 ARG F CA 1
ATOM 1171 C C . ARG C 2 3 ? 20.768 -42.915 -14.660 1.00 92.01 264 ARG F C 1
ATOM 1172 O O . ARG C 2 3 ? 21.643 -42.969 -15.527 1.00 92.19 264 ARG F O 1
ATOM 1180 N N . GLU C 2 4 ? 19.479 -42.724 -14.949 1.00 91.09 265 GLU F N 1
ATOM 1181 C CA . GLU C 2 4 ? 18.981 -42.598 -16.332 1.00 90.06 265 GLU F CA 1
ATOM 1182 C C . GLU C 2 4 ? 19.344 -41.257 -16.982 1.00 89.19 265 GLU F C 1
ATOM 1183 O O . GLU C 2 4 ? 19.634 -41.189 -18.179 1.00 88.88 265 GLU F O 1
ATOM 1189 N N . LEU C 2 5 ? 19.322 -40.200 -16.175 1.00 88.20 266 LEU F N 1
ATOM 1190 C CA . LEU C 2 5 ? 19.469 -38.831 -16.660 1.00 87.20 266 LEU F CA 1
ATOM 1191 C C . LEU C 2 5 ? 20.907 -38.483 -17.027 1.00 86.65 266 LEU F C 1
ATOM 1192 O O . LEU C 2 5 ? 21.156 -37.843 -18.047 1.00 86.54 266 LEU F O 1
ATOM 1197 N N . ASP C 2 6 ? 21.849 -38.898 -16.190 1.00 86.04 267 ASP F N 1
ATOM 1198 C CA . ASP C 2 6 ? 23.248 -38.633 -16.459 1.00 85.42 267 ASP F CA 1
ATOM 1199 C C . ASP C 2 6 ? 23.782 -39.545 -17.555 1.00 84.71 267 ASP F C 1
ATOM 1200 O O . ASP C 2 6 ? 24.917 -39.380 -18.002 1.00 84.51 267 ASP F O 1
ATOM 1205 N N . GLU C 2 7 ? 22.932 -40.480 -17.994 1.00 83.97 268 GLU F N 1
ATOM 1206 C CA . GLU C 2 7 ? 23.158 -41.315 -19.191 1.00 83.17 268 GLU F CA 1
ATOM 1207 C C . GLU C 2 7 ? 22.984 -40.493 -20.480 1.00 82.22 268 GLU F C 1
ATOM 1208 O O . GLU C 2 7 ? 23.822 -40.539 -21.393 1.00 81.90 268 GLU F O 1
ATOM 1214 N N . LEU C 2 8 ? 21.868 -39.765 -20.533 1.00 81.03 269 LEU F N 1
ATOM 1215 C CA . LEU C 2 8 ? 21.559 -38.820 -21.602 1.00 79.85 269 LEU F CA 1
ATOM 1216 C C . LEU C 2 8 ? 22.546 -37.645 -21.615 1.00 79.03 269 LEU F C 1
ATOM 1217 O O . LEU C 2 8 ? 23.022 -37.231 -22.668 1.00 78.82 269 LEU F O 1
ATOM 1222 N N . MET C 2 9 ? 22.850 -37.132 -20.428 1.00 78.16 270 MET F N 1
ATOM 1223 C CA . MET C 2 9 ? 23.760 -36.015 -20.244 1.00 77.37 270 MET F CA 1
ATOM 1224 C C . MET C 2 9 ? 25.185 -36.306 -20.712 1.00 77.34 270 MET F C 1
ATOM 1225 O O . MET C 2 9 ? 25.872 -35.421 -21.212 1.00 77.00 270 MET F O 1
ATOM 1230 N N . ALA C 2 10 ? 25.626 -37.547 -20.536 1.00 77.61 271 ALA F N 1
ATOM 1231 C CA . ALA C 2 10 ? 26.933 -37.977 -21.026 1.00 77.83 271 ALA F CA 1
ATOM 1232 C C . ALA C 2 10 ? 26.940 -38.064 -22.549 1.00 78.06 271 ALA F C 1
ATOM 1233 O O . ALA C 2 10 ? 27.910 -37.636 -23.183 1.00 78.12 271 ALA F O 1
ATOM 1235 N N . SER C 2 11 ? 25.849 -38.597 -23.115 1.00 78.26 272 SER F N 1
ATOM 1236 C CA . SER C 2 11 ? 25.703 -38.847 -24.566 1.00 78.33 272 SER F CA 1
ATOM 1237 C C . SER C 2 11 ? 25.949 -37.633 -25.467 1.00 78.31 272 SER F C 1
ATOM 1238 O O . SER C 2 11 ? 26.541 -37.763 -26.539 1.00 78.37 272 SER F O 1
ATOM 1241 N N . LEU C 2 12 ? 25.479 -36.465 -25.042 1.00 78.40 273 LEU F N 1
ATOM 1242 C CA . LEU C 2 12 ? 25.746 -35.230 -25.776 1.00 78.58 273 LEU F CA 1
ATOM 1243 C C . LEU C 2 12 ? 27.036 -34.577 -25.262 1.00 78.88 273 LEU F C 1
ATOM 1244 O O . LEU C 2 12 ? 27.321 -34.622 -24.058 1.00 79.04 273 LEU F O 1
ATOM 1249 N N . SER C 2 13 ? 27.801 -33.979 -26.186 1.00 79.21 274 SER F N 1
ATOM 1250 C CA . SER C 2 13 ? 29.183 -33.511 -25.950 1.00 79.23 274 SER F CA 1
ATOM 1251 C C . SER C 2 13 ? 30.169 -34.684 -25.750 1.00 79.18 274 SER F C 1
ATOM 1252 O O . SER C 2 13 ? 30.471 -35.099 -24.617 1.00 79.06 274 SER F O 1
ATOM 1255 N N . ILE D 1 11 ? 39.494 -10.144 5.392 1.00 68.41 867 ILE B N 1
ATOM 1256 C CA . ILE D 1 11 ? 38.601 -11.149 6.048 1.00 68.37 867 ILE B CA 1
ATOM 1257 C C . ILE D 1 11 ? 39.396 -12.358 6.593 1.00 68.39 867 ILE B C 1
ATOM 1258 O O . ILE D 1 11 ? 39.575 -13.385 5.909 1.00 68.24 867 ILE B O 1
ATOM 1260 N N . GLN D 1 12 ? 39.871 -12.197 7.834 1.00 68.18 868 GLN B N 1
ATOM 1261 C CA . GLN D 1 12 ? 40.607 -13.219 8.586 1.00 67.85 868 GLN B CA 1
ATOM 1262 C C . GLN D 1 12 ? 39.635 -14.150 9.331 1.00 67.03 868 GLN B C 1
ATOM 1263 O O . GLN D 1 12 ? 38.442 -13.846 9.410 1.00 67.05 868 GLN B O 1
ATOM 1269 N N . PRO D 1 13 ? 40.141 -15.280 9.885 1.00 66.16 869 PRO B N 1
ATOM 1270 C CA . PRO D 1 13 ? 39.331 -16.264 10.616 1.00 65.36 869 PRO B CA 1
ATOM 1271 C C . PRO D 1 13 ? 38.320 -15.680 11.612 1.00 64.78 869 PRO B C 1
ATOM 1272 O O . PRO D 1 13 ? 38.625 -14.722 12.343 1.00 64.76 869 PRO B O 1
ATOM 1276 N N . THR D 1 14 ? 37.123 -16.267 11.625 1.00 63.84 870 THR B N 1
ATOM 1277 C CA . THR D 1 14 ? 36.065 -15.867 12.553 1.00 62.76 870 THR B CA 1
ATOM 1278 C C . THR D 1 14 ? 36.321 -16.404 13.962 1.00 62.02 870 THR B C 1
ATOM 1279 O O . THR D 1 14 ? 36.874 -17.490 14.144 1.00 61.74 870 THR B O 1
ATOM 1283 N N . ALA D 1 15 ? 35.908 -15.618 14.948 1.00 61.22 871 ALA B N 1
ATOM 1284 C CA . ALA D 1 15 ? 36.065 -15.957 16.343 1.00 60.34 871 ALA B CA 1
ATOM 1285 C C . ALA D 1 15 ? 35.496 -17.332 16.679 1.00 59.95 871 ALA B C 1
ATOM 1286 O O . ALA D 1 15 ? 34.458 -17.734 16.161 1.00 59.84 871 ALA B O 1
ATOM 1288 N N . ASN D 1 16 ? 36.201 -18.054 17.544 1.00 59.61 872 ASN B N 1
ATOM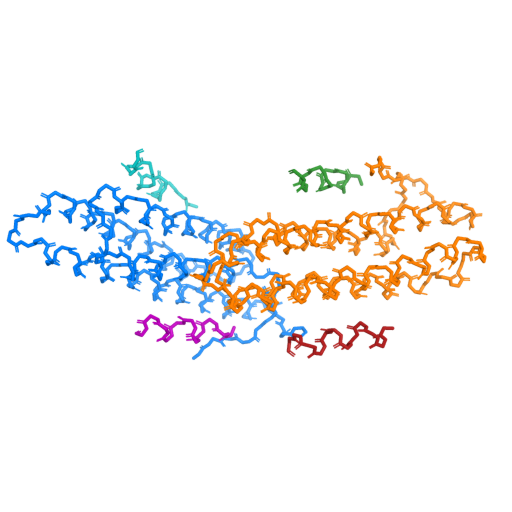 1289 C CA . ASN D 1 16 ? 35.731 -19.321 18.074 1.00 59.27 872 ASN B CA 1
ATOM 1290 C C . ASN D 1 16 ? 35.051 -19.058 19.393 1.00 59.27 872 ASN B C 1
ATOM 1291 O O . ASN D 1 16 ? 35.719 -18.899 20.420 1.00 59.23 872 ASN B O 1
ATOM 1296 N N . LEU D 1 17 ? 33.721 -18.991 19.354 1.00 59.30 873 LEU B N 1
ATOM 1297 C CA . LEU D 1 17 ? 32.910 -18.676 20.536 1.00 59.25 873 LEU B CA 1
ATOM 1298 C C . LEU D 1 17 ? 31.742 -19.638 20.756 1.00 59.71 873 LEU B C 1
ATOM 1299 O O . LEU D 1 17 ? 31.580 -20.619 20.034 1.00 59.68 873 LEU B O 1
ATOM 1304 N N . ASP D 1 18 ? 30.950 -19.357 21.785 1.00 60.54 874 ASP B N 1
ATOM 1305 C CA . ASP D 1 18 ? 29.708 -20.066 22.028 1.00 61.27 874 ASP B CA 1
ATOM 1306 C C . ASP D 1 18 ? 28.675 -19.543 21.052 1.00 61.57 874 ASP B C 1
ATOM 1307 O O . ASP D 1 18 ? 28.427 -18.332 20.991 1.00 61.61 874 ASP B O 1
ATOM 1312 N N . ARG D 1 19 ? 28.071 -20.455 20.296 1.00 61.97 875 ARG B N 1
ATOM 1313 C CA . ARG D 1 19 ? 27.149 -20.066 19.234 1.00 62.00 875 ARG B CA 1
ATOM 1314 C C . ARG D 1 19 ? 25.728 -20.603 19.426 1.00 62.66 875 ARG B C 1
ATOM 1315 O O . ARG D 1 19 ? 24.920 -20.534 18.505 1.00 62.85 875 ARG B O 1
ATOM 1323 N N . THR D 1 20 ? 25.427 -21.103 20.627 1.00 63.29 876 THR B N 1
ATOM 1324 C CA . THR D 1 20 ? 24.113 -21.691 20.945 1.00 64.10 876 THR B CA 1
ATOM 1325 C C . THR D 1 20 ? 22.962 -20.675 20.893 1.00 64.28 876 THR B C 1
ATOM 1326 O O . THR D 1 20 ? 21.834 -21.014 20.516 1.00 64.39 876 THR B O 1
ATOM 1330 N N . ASP D 1 21 ? 23.245 -19.437 21.285 1.00 64.50 877 ASP B N 1
ATOM 1331 C CA . ASP D 1 21 ? 22.230 -18.380 21.286 1.00 64.52 877 ASP B CA 1
ATOM 1332 C C . ASP D 1 21 ? 22.801 -17.069 20.750 1.00 64.05 877 ASP B C 1
ATOM 1333 O O . ASP D 1 21 ? 22.369 -15.972 21.136 1.00 64.07 877 ASP B O 1
ATOM 1338 N N . ASP D 1 22 ? 23.785 -17.207 19.861 1.00 63.23 878 ASP B N 1
ATOM 1339 C CA . ASP D 1 22 ? 24.327 -16.082 19.130 1.00 62.57 878 ASP B CA 1
ATOM 1340 C C . ASP D 1 22 ? 23.450 -15.868 17.892 1.00 61.90 878 ASP B C 1
ATOM 1341 O O . ASP D 1 22 ? 23.610 -16.534 16.857 1.00 62.30 878 ASP B O 1
ATOM 1346 N N . LEU D 1 23 ? 22.496 -14.953 18.011 1.00 60.52 879 LEU B N 1
ATOM 1347 C CA . LEU D 1 23 ? 21.554 -14.716 16.929 1.00 58.97 879 LEU B CA 1
ATOM 1348 C C . LEU D 1 23 ? 22.205 -13.960 15.792 1.00 57.65 879 LEU B C 1
ATOM 1349 O O . LEU D 1 23 ? 21.909 -14.216 14.621 1.00 57.64 879 LEU B O 1
ATOM 1354 N N . VAL D 1 24 ? 23.087 -13.030 16.151 1.00 55.79 880 VAL B N 1
ATOM 1355 C CA . VAL D 1 24 ? 23.870 -12.279 15.179 1.00 54.06 880 VAL B CA 1
ATOM 1356 C C . VAL D 1 24 ? 24.644 -13.254 14.298 1.00 53.09 880 VAL B C 1
ATOM 1357 O O . VAL D 1 24 ? 24.670 -13.110 13.079 1.00 52.66 880 VAL B O 1
ATOM 1361 N N . TYR D 1 25 ? 25.231 -14.271 14.919 1.00 52.18 881 TYR B N 1
ATOM 1362 C CA . TYR D 1 25 ? 25.983 -15.274 14.187 1.00 51.32 881 TYR B CA 1
ATOM 1363 C C . TYR D 1 25 ? 25.133 -15.918 13.108 1.00 51.15 881 TYR B C 1
ATOM 1364 O O . TYR D 1 25 ? 25.469 -15.852 11.929 1.00 51.17 881 TYR B O 1
ATOM 1373 N N . LEU D 1 26 ? 24.027 -16.530 13.523 1.00 50.82 882 LEU B N 1
ATOM 1374 C CA . LEU D 1 26 ? 23.175 -17.282 12.621 1.00 50.58 882 LEU B CA 1
ATOM 1375 C C . LEU D 1 26 ? 22.726 -16.445 11.437 1.00 50.28 882 LEU B C 1
ATOM 1376 O O . LEU D 1 26 ? 22.795 -16.893 10.290 1.00 50.43 882 LEU B O 1
ATOM 1381 N N . ASN D 1 27 ? 22.285 -15.222 11.718 1.00 49.60 883 ASN B N 1
ATOM 1382 C CA . ASN D 1 27 ? 21.848 -14.310 10.678 1.00 48.88 883 ASN B CA 1
ATOM 1383 C C . ASN D 1 27 ? 22.976 -13.985 9.726 1.00 48.80 883 ASN B C 1
ATOM 1384 O O . ASN D 1 27 ? 22.761 -13.790 8.533 1.00 49.10 883 ASN B O 1
ATOM 1389 N N . VAL D 1 28 ? 24.189 -13.935 10.250 1.00 48.56 884 VAL B N 1
ATOM 1390 C CA . VAL D 1 28 ? 25.335 -13.700 9.400 1.00 48.41 884 VAL B CA 1
ATOM 1391 C C . VAL D 1 28 ? 25.634 -14.959 8.578 1.00 48.60 884 VAL B C 1
ATOM 1392 O O . VAL D 1 28 ? 26.195 -14.863 7.481 1.00 48.98 884 VAL B O 1
ATOM 1396 N N . MET D 1 29 ? 25.226 -16.124 9.083 1.00 48.31 885 MET B N 1
ATOM 1397 C CA . MET D 1 29 ? 25.289 -17.362 8.304 1.00 48.13 885 MET B CA 1
ATOM 1398 C C . MET D 1 29 ? 24.272 -17.350 7.154 1.00 47.91 885 MET B C 1
ATOM 1399 O O . MET D 1 29 ? 24.618 -17.574 5.992 1.00 47.58 885 MET B O 1
ATOM 1404 N N . GLU D 1 30 ? 23.015 -17.081 7.487 1.00 47.83 886 GLU B N 1
ATOM 1405 C CA . GLU D 1 30 ? 21.960 -17.029 6.493 1.00 47.87 886 GLU B CA 1
ATOM 1406 C C . GLU D 1 30 ? 22.255 -15.963 5.465 1.00 47.15 886 GLU B C 1
ATOM 1407 O O . GLU D 1 30 ? 22.032 -16.167 4.275 1.00 46.98 886 GLU B O 1
ATOM 1413 N N . LEU D 1 31 ? 22.744 -14.816 5.932 1.00 46.45 887 LEU B N 1
ATOM 1414 C CA . LEU D 1 31 ? 23.025 -13.716 5.044 1.00 45.73 887 LEU B CA 1
ATOM 1415 C C . LEU D 1 31 ? 24.015 -14.171 3.994 1.00 45.75 887 LEU B C 1
ATOM 1416 O O . LEU D 1 31 ? 23.805 -13.968 2.807 1.00 45.57 887 LEU B O 1
ATOM 1421 N N . VAL D 1 32 ? 25.085 -14.809 4.436 1.00 45.85 888 VAL B N 1
ATOM 1422 C CA . VAL D 1 32 ? 26.104 -15.278 3.518 1.00 46.32 888 VAL B CA 1
ATOM 1423 C C . VAL D 1 32 ? 25.569 -16.364 2.581 1.00 46.73 888 VAL B C 1
ATOM 1424 O O . VAL D 1 32 ? 25.882 -16.352 1.387 1.00 46.49 888 VAL B O 1
ATOM 1428 N N . ARG D 1 33 ? 24.765 -17.285 3.126 1.00 47.43 889 ARG B N 1
ATOM 1429 C CA . ARG D 1 33 ? 24.096 -18.320 2.332 1.00 48.17 889 ARG B CA 1
ATOM 1430 C C . ARG D 1 33 ? 23.357 -17.641 1.176 1.00 47.67 889 ARG B C 1
ATOM 1431 O O . ARG D 1 33 ? 23.590 -17.969 0.013 1.00 47.68 889 ARG B O 1
ATOM 1439 N N . ALA D 1 34 ? 22.477 -16.691 1.522 1.00 47.13 890 ALA B N 1
ATOM 1440 C CA . ALA D 1 34 ? 21.640 -15.958 0.574 1.00 46.63 890 ALA B CA 1
ATOM 1441 C C . ALA D 1 34 ? 22.473 -15.321 -0.524 1.00 46.57 890 ALA B C 1
ATOM 1442 O O . ALA D 1 34 ? 22.085 -15.347 -1.693 1.00 46.92 890 ALA B O 1
ATOM 1444 N N . VAL D 1 35 ? 23.620 -14.767 -0.131 1.00 46.39 891 VAL B N 1
ATOM 1445 C CA . VAL D 1 35 ? 24.585 -14.172 -1.049 1.00 46.22 891 VAL B CA 1
ATOM 1446 C C . VAL D 1 35 ? 25.268 -15.243 -1.889 1.00 46.60 891 VAL B C 1
ATOM 1447 O O . VAL D 1 35 ? 25.630 -14.997 -3.034 1.00 46.57 891 VAL B O 1
ATOM 1451 N N . LEU D 1 36 ? 25.444 -16.435 -1.330 1.00 47.26 892 LEU B N 1
ATOM 1452 C CA . LEU D 1 36 ? 25.997 -17.540 -2.116 1.00 47.82 892 LEU B CA 1
ATOM 1453 C C . LEU D 1 36 ? 25.004 -18.025 -3.166 1.00 48.08 892 LEU B C 1
ATOM 1454 O O . LEU D 1 36 ? 25.364 -18.119 -4.329 1.00 47.87 892 LEU B O 1
ATOM 1459 N N . GLU D 1 37 ? 23.761 -18.302 -2.755 1.00 48.47 893 GLU B N 1
ATOM 1460 C CA . GLU D 1 37 ? 22.665 -18.605 -3.682 1.00 49.11 893 GLU B CA 1
ATOM 1461 C C . GLU D 1 37 ? 22.621 -17.629 -4.870 1.00 49.30 893 GLU B C 1
ATOM 1462 O O . GLU D 1 37 ? 22.534 -18.062 -6.011 1.00 49.27 893 GLU B O 1
ATOM 1468 N N . LEU D 1 38 ? 22.680 -16.322 -4.603 1.00 49.44 894 LEU B N 1
ATOM 1469 C CA . LEU D 1 38 ? 22.729 -15.321 -5.671 1.00 49.50 894 LEU B CA 1
ATOM 1470 C C . LEU D 1 38 ? 23.962 -15.488 -6.568 1.00 50.20 894 LEU B C 1
ATOM 1471 O O . LEU D 1 38 ? 23.843 -15.516 -7.790 1.00 50.15 894 LEU B O 1
ATOM 1476 N N . LYS D 1 39 ? 25.141 -15.607 -5.966 1.00 51.09 895 LYS B N 1
ATOM 1477 C CA . LYS D 1 39 ? 26.384 -15.627 -6.735 1.00 52.30 895 LYS B CA 1
ATOM 1478 C C . LYS D 1 39 ? 26.600 -16.922 -7.529 1.00 53.09 895 LYS B C 1
ATOM 1479 O O . LYS D 1 39 ? 27.749 -17.327 -7.756 1.00 54.09 895 LYS B O 1
ATOM 1485 N N . ASN D 1 40 ? 25.524 -17.587 -7.943 1.00 53.55 896 ASN B N 1
ATOM 1486 C CA . ASN D 1 40 ? 25.662 -18.864 -8.664 1.00 54.17 896 ASN B CA 1
ATOM 1487 C C . ASN D 1 40 ? 24.363 -19.304 -9.331 1.00 53.58 896 ASN B C 1
ATOM 1488 O O . ASN D 1 40 ? 24.360 -20.176 -10.200 1.00 53.67 896 ASN B O 1
ATOM 1493 N N . GLU D 1 41 ? 23.259 -18.702 -8.920 1.00 52.90 897 GLU B N 1
ATOM 1494 C CA . GLU D 1 41 ? 22.024 -18.896 -9.638 1.00 52.57 897 GLU B CA 1
ATOM 1495 C C . GLU D 1 41 ? 21.771 -17.749 -10.590 1.00 51.68 897 GLU B C 1
ATOM 1496 O O . GLU D 1 41 ? 20.792 -17.760 -11.320 1.00 51.81 897 GLU B O 1
ATOM 1502 N N . LEU D 1 42 ? 22.669 -16.772 -10.598 1.00 50.68 898 LEU B N 1
ATOM 1503 C CA . LEU D 1 42 ? 22.469 -15.573 -11.396 1.00 49.65 898 LEU B CA 1
ATOM 1504 C C . LEU D 1 42 ? 22.614 -15.797 -12.895 1.00 49.29 898 LEU B C 1
ATOM 1505 O O . LEU D 1 42 ? 21.832 -15.256 -13.671 1.00 49.40 898 LEU B O 1
ATOM 1510 N N . ALA D 1 43 ? 23.615 -16.571 -13.300 1.00 48.89 899 ALA B N 1
ATOM 1511 C CA . ALA D 1 43 ? 23.832 -16.851 -14.723 1.00 48.59 899 ALA B CA 1
ATOM 1512 C C . ALA 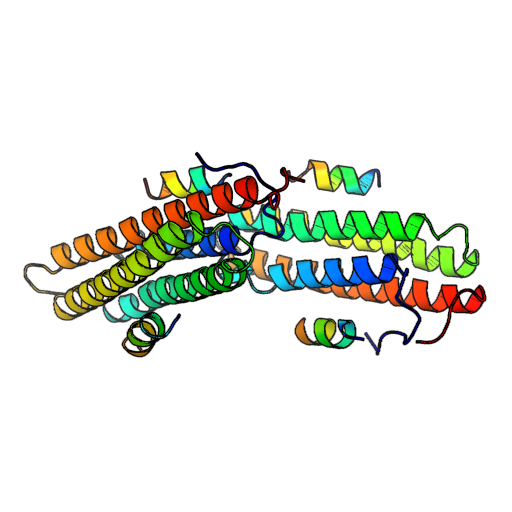D 1 43 ? 22.659 -17.584 -15.398 1.00 48.45 899 ALA B C 1
ATOM 1513 O O . ALA D 1 43 ? 22.319 -17.270 -16.541 1.00 48.52 899 ALA B O 1
ATOM 1515 N N . GLN D 1 44 ? 22.044 -18.547 -14.703 1.00 48.08 900 GLN B N 1
ATOM 1516 C CA . GLN D 1 44 ? 20.950 -19.329 -15.300 1.00 47.86 900 GLN B CA 1
ATOM 1517 C C . GLN D 1 44 ? 19.582 -18.640 -15.218 1.00 47.40 900 GLN B C 1
ATOM 1518 O O . GLN D 1 44 ? 18.695 -18.960 -16.016 1.00 47.47 900 GLN B O 1
ATOM 1524 N N . LEU D 1 45 ? 19.422 -17.705 -14.274 1.00 46.73 901 LEU B N 1
ATOM 1525 C CA . LEU D 1 45 ? 18.123 -17.082 -13.963 1.00 46.06 901 LEU B CA 1
ATOM 1526 C C . LEU D 1 45 ? 17.673 -15.997 -14.942 1.00 45.79 901 LEU B C 1
ATOM 1527 O O . LEU D 1 45 ? 18.510 -15.280 -15.512 1.00 45.21 901 LEU B O 1
ATOM 1532 N N . PRO D 1 46 ? 16.338 -15.882 -15.140 1.00 45.72 902 PRO B N 1
ATOM 1533 C CA . PRO D 1 46 ? 15.778 -14.814 -15.950 1.00 45.94 902 PRO B CA 1
ATOM 1534 C C . PRO D 1 46 ? 15.706 -13.505 -15.162 1.00 46.21 902 PRO B C 1
ATOM 1535 O O . PRO D 1 46 ? 15.664 -13.538 -13.935 1.00 46.31 902 PRO B O 1
ATOM 1539 N N . PRO D 1 47 ? 15.721 -12.358 -15.867 1.00 46.42 903 PRO B N 1
ATOM 1540 C CA . PRO D 1 47 ? 15.493 -11.044 -15.282 1.00 46.39 903 PRO B CA 1
ATOM 1541 C C . PRO D 1 47 ? 14.413 -11.029 -14.197 1.00 46.41 903 PRO B C 1
ATOM 1542 O O . PRO D 1 47 ? 14.516 -10.261 -13.242 1.00 46.68 903 PRO B O 1
ATOM 1546 N N . GLU D 1 48 ? 13.397 -11.871 -14.329 1.00 46.38 904 GLU B N 1
ATOM 1547 C CA . GLU D 1 48 ? 12.342 -11.924 -13.323 1.00 46.55 904 GLU B CA 1
ATOM 1548 C C . GLU D 1 48 ? 12.727 -12.771 -12.102 1.00 46.46 904 GLU B C 1
ATOM 1549 O O . GLU D 1 48 ? 12.160 -12.606 -11.021 1.00 46.89 904 GLU B O 1
ATOM 1555 N N . GLY D 1 49 ? 13.697 -13.665 -12.269 1.00 46.10 905 GLY B N 1
ATOM 1556 C CA . GLY D 1 49 ? 14.258 -14.408 -11.143 1.00 45.79 905 GLY B CA 1
ATOM 1557 C C . GLY D 1 49 ? 15.018 -13.523 -10.169 1.00 45.67 905 GLY B C 1
ATOM 1558 O O . GLY D 1 49 ? 14.984 -13.747 -8.957 1.00 45.85 905 GLY B O 1
ATOM 1559 N N . TYR D 1 50 ? 15.682 -12.500 -10.701 1.00 45.38 906 TYR B N 1
ATOM 1560 C CA . TYR D 1 50 ? 16.548 -11.597 -9.922 1.00 45.20 906 TYR B CA 1
ATOM 1561 C C . TYR D 1 50 ? 15.918 -10.986 -8.654 1.00 44.99 906 TYR B C 1
ATOM 1562 O O . TYR D 1 50 ? 16.603 -10.817 -7.647 1.00 44.85 906 TYR B O 1
ATOM 1571 N N . VAL D 1 51 ? 14.628 -10.640 -8.716 1.00 44.60 907 VAL B N 1
ATOM 1572 C CA . VAL D 1 51 ? 13.898 -10.098 -7.560 1.00 43.96 907 VAL B CA 1
ATOM 1573 C C . VAL D 1 51 ? 13.925 -11.065 -6.384 1.00 43.37 907 VAL B C 1
ATOM 1574 O O . VAL D 1 51 ? 13.982 -10.634 -5.234 1.00 43.63 907 VAL B O 1
ATOM 1578 N N . VAL D 1 52 ? 13.868 -12.364 -6.679 1.00 42.29 908 VAL B N 1
ATOM 1579 C CA . VAL D 1 52 ? 13.771 -13.393 -5.644 1.00 41.18 908 VAL B CA 1
ATOM 1580 C C . VAL D 1 52 ? 15.096 -13.553 -4.889 1.00 40.46 908 VAL B C 1
ATOM 1581 O O . VAL D 1 52 ? 15.131 -13.410 -3.658 1.00 40.23 908 VAL B O 1
ATOM 1585 N N . VAL D 1 53 ? 16.177 -13.827 -5.628 1.00 39.35 909 VAL B N 1
ATOM 1586 C CA . VAL D 1 53 ? 17.499 -13.975 -5.018 1.00 38.30 909 VAL B CA 1
ATOM 1587 C C . VAL D 1 53 ? 17.865 -12.744 -4.219 1.00 37.65 909 VAL B C 1
ATOM 1588 O O . VAL D 1 53 ? 18.380 -12.856 -3.114 1.00 38.19 909 VAL B O 1
ATOM 1592 N N . VAL D 1 54 ? 17.575 -11.570 -4.763 1.00 36.91 910 VAL B N 1
ATOM 1593 C CA . VAL D 1 54 ? 17.866 -10.332 -4.060 1.00 36.01 910 VAL B CA 1
ATOM 1594 C C . VAL D 1 54 ? 16.954 -10.164 -2.852 1.00 36.01 910 VAL B C 1
ATOM 1595 O O . VAL D 1 54 ? 17.423 -9.745 -1.796 1.00 35.98 910 VAL B O 1
ATOM 1599 N N . LYS D 1 55 ? 15.681 -10.535 -2.979 1.00 35.91 911 LYS B N 1
ATOM 1600 C CA . LYS D 1 55 ? 14.787 -10.477 -1.826 1.00 36.16 911 LYS B CA 1
ATOM 1601 C C . LYS D 1 55 ? 15.330 -11.332 -0.678 1.00 36.18 911 LYS B C 1
ATOM 1602 O O . LYS D 1 55 ? 15.274 -10.919 0.500 1.00 35.43 911 LYS B O 1
ATOM 1608 N N . ASN D 1 56 ? 15.871 -12.505 -1.040 1.00 36.35 912 ASN B N 1
ATOM 1609 C CA . ASN D 1 56 ? 16.428 -13.443 -0.066 1.00 36.68 912 ASN B CA 1
ATOM 1610 C C . ASN D 1 56 ? 17.521 -12.775 0.772 1.00 36.79 912 ASN B C 1
ATOM 1611 O O . ASN D 1 56 ? 17.480 -12.808 2.014 1.00 36.92 912 ASN B O 1
ATOM 1616 N N . VAL D 1 57 ? 18.475 -12.146 0.083 1.00 36.56 913 VAL B N 1
ATOM 1617 C CA . VAL D 1 57 ? 19.529 -11.362 0.728 1.00 36.04 913 VAL B CA 1
ATOM 1618 C C . VAL D 1 57 ? 18.948 -10.231 1.577 1.00 35.98 913 VAL B C 1
ATOM 1619 O O . VAL D 1 57 ? 19.364 -10.009 2.698 1.00 35.77 913 VAL B O 1
ATOM 1623 N N . GLY D 1 58 ? 17.963 -9.535 1.037 1.00 36.33 914 GLY B N 1
ATOM 1624 C CA . GLY D 1 58 ? 17.417 -8.362 1.696 1.00 36.90 914 GLY B CA 1
ATOM 1625 C C . GLY D 1 58 ? 16.765 -8.659 3.017 1.00 37.11 914 GLY B C 1
ATOM 1626 O O . GLY D 1 58 ? 16.977 -7.940 3.977 1.00 36.66 914 GLY B O 1
ATOM 1627 N N . LEU D 1 59 ? 15.977 -9.728 3.058 1.00 37.95 915 LEU B N 1
ATOM 1628 C CA . LEU D 1 59 ? 15.250 -10.108 4.266 1.00 38.89 915 LEU B CA 1
ATOM 1629 C C . LEU D 1 59 ? 16.192 -10.607 5.347 1.00 39.35 915 LEU B C 1
ATOM 1630 O O . LEU D 1 59 ? 16.111 -10.204 6.519 1.00 39.54 915 LEU B O 1
ATOM 1635 N N . THR D 1 60 ? 17.089 -11.490 4.931 1.00 39.76 916 THR B N 1
ATOM 1636 C CA . THR D 1 60 ? 18.117 -12.007 5.790 1.00 40.10 916 THR B CA 1
ATOM 1637 C C . THR D 1 60 ? 18.935 -10.864 6.425 1.00 40.23 916 THR B C 1
ATOM 1638 O O . THR D 1 60 ? 19.202 -10.897 7.621 1.00 40.40 916 THR B O 1
ATOM 1642 N N . LEU D 1 61 ? 19.285 -9.842 5.643 1.00 40.42 917 LEU B N 1
ATOM 1643 C CA . LEU D 1 61 ? 19.984 -8.684 6.180 1.00 40.92 917 LEU B CA 1
ATOM 1644 C C . LEU D 1 61 ? 19.151 -7.954 7.219 1.00 41.77 917 LEU B C 1
ATOM 1645 O O . LEU D 1 61 ? 19.664 -7.615 8.279 1.00 41.97 917 LEU B O 1
ATOM 1650 N N . ARG D 1 62 ? 17.880 -7.696 6.909 1.00 42.60 918 ARG B N 1
ATOM 1651 C CA . ARG D 1 62 ? 16.962 -7.114 7.884 1.00 43.38 918 ARG B CA 1
ATOM 1652 C C . ARG D 1 62 ? 16.945 -7.932 9.175 1.00 43.66 918 ARG B C 1
ATOM 1653 O O . ARG D 1 62 ? 17.129 -7.381 10.262 1.00 43.94 918 ARG B O 1
ATOM 1661 N N . LYS D 1 63 ? 16.756 -9.242 9.066 1.00 43.80 919 LYS B N 1
ATOM 1662 C CA . LYS D 1 63 ? 16.761 -10.083 10.254 1.00 44.19 919 LYS B CA 1
ATOM 1663 C C . LYS D 1 63 ? 17.975 -9.730 11.111 1.00 44.56 919 LYS B C 1
ATOM 1664 O O . LYS D 1 63 ? 17.836 -9.457 12.296 1.00 44.84 919 LYS B O 1
ATOM 1670 N N . LEU D 1 64 ? 19.150 -9.699 10.478 1.00 44.94 920 LEU B N 1
ATOM 1671 C CA . LEU D 1 64 ? 20.440 -9.477 11.128 1.00 45.08 920 LEU B CA 1
ATOM 1672 C C . LEU D 1 64 ? 20.516 -8.124 11.787 1.00 45.61 920 LEU B C 1
ATOM 1673 O O . LEU D 1 64 ? 20.761 -8.043 12.977 1.00 45.73 920 LEU B O 1
ATOM 1678 N N . ILE D 1 65 ? 20.328 -7.066 11.004 1.00 46.40 921 ILE B N 1
ATOM 1679 C CA . ILE D 1 65 ? 20.302 -5.700 11.511 1.00 47.22 921 ILE B CA 1
ATOM 1680 C C . ILE D 1 65 ? 19.453 -5.588 12.761 1.00 47.99 921 ILE B C 1
ATOM 1681 O O . ILE D 1 65 ? 19.849 -4.919 13.709 1.00 48.40 921 ILE B O 1
ATOM 1686 N N . GLY D 1 66 ? 18.296 -6.245 12.759 1.00 48.65 922 GLY B N 1
ATOM 1687 C CA . GLY D 1 66 ? 17.400 -6.240 13.907 1.00 49.83 922 GLY B CA 1
ATOM 1688 C C . GLY D 1 66 ? 17.982 -6.951 15.113 1.00 50.69 922 GLY B 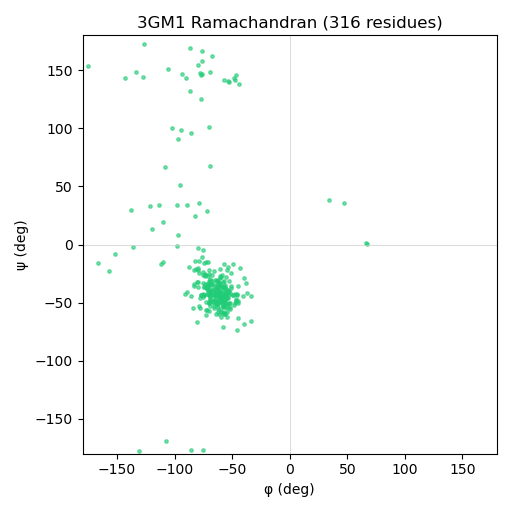C 1
ATOM 1689 O O . GLY D 1 66 ? 17.979 -6.405 16.213 1.00 50.77 922 GLY B O 1
ATOM 1690 N N . SER D 1 67 ? 18.482 -8.169 14.903 1.00 51.78 923 SER B N 1
ATOM 1691 C CA . SER D 1 67 ? 19.145 -8.949 15.965 1.00 52.85 923 SER B CA 1
ATOM 1692 C C . SER D 1 67 ? 20.397 -8.256 16.551 1.00 53.50 923 SER B C 1
ATOM 1693 O O . SER D 1 67 ? 20.666 -8.355 17.742 1.00 53.34 923 SER B O 1
ATOM 1696 N N . VAL D 1 68 ? 21.144 -7.555 15.706 1.00 54.76 924 VAL B N 1
ATOM 1697 C CA . VAL D 1 68 ? 22.249 -6.715 16.157 1.00 56.10 924 VAL B CA 1
ATOM 1698 C C . VAL D 1 68 ? 21.723 -5.635 17.091 1.00 57.40 924 VAL B C 1
ATOM 1699 O O . VAL D 1 68 ? 22.280 -5.442 18.167 1.00 57.70 924 VAL B O 1
ATOM 1703 N N . ASP D 1 69 ? 20.641 -4.966 16.691 1.00 59.14 925 ASP B N 1
ATOM 1704 C CA . ASP D 1 69 ? 20.037 -3.869 17.467 1.00 61.01 925 ASP B CA 1
ATOM 1705 C C . ASP D 1 69 ? 19.649 -4.244 18.910 1.00 62.08 925 ASP B C 1
ATOM 1706 O O . ASP D 1 69 ? 19.796 -3.425 19.823 1.00 62.14 925 ASP B O 1
ATOM 1711 N N . ASP D 1 70 ? 19.170 -5.478 19.100 1.00 63.43 926 ASP B N 1
ATOM 1712 C CA . ASP D 1 70 ? 18.817 -6.021 20.419 1.00 64.99 926 ASP B CA 1
ATOM 1713 C C . ASP D 1 70 ? 20.049 -6.478 21.225 1.00 65.93 926 ASP B C 1
ATOM 1714 O O . ASP D 1 70 ? 19.999 -7.477 21.956 1.00 66.11 926 ASP B O 1
ATOM 1719 N N . LEU D 1 71 ? 21.150 -5.739 21.077 1.00 67.10 927 LEU B N 1
ATOM 1720 C CA . LEU D 1 71 ? 22.446 -6.058 21.695 1.00 68.18 927 LEU B CA 1
ATOM 1721 C C . LEU D 1 71 ? 23.311 -4.816 21.829 1.00 68.71 927 LEU B C 1
ATOM 1722 O O . LEU D 1 71 ? 24.233 -4.782 22.642 1.00 68.86 927 LEU B O 1
ATOM 1727 N N . LEU D 1 72 ? 23.032 -3.809 21.008 1.00 69.33 928 LEU B N 1
ATOM 1728 C CA . LEU D 1 72 ? 23.737 -2.545 21.094 1.00 70.06 928 LEU B CA 1
ATOM 1729 C C . LEU D 1 72 ? 23.683 -1.955 22.517 1.00 70.91 928 LEU B C 1
ATOM 1730 O O . LEU D 1 72 ? 24.687 -1.408 22.991 1.00 70.93 928 LEU B O 1
ATOM 1735 N N . PRO D 1 73 ? 22.520 -2.076 23.213 1.00 71.75 929 PRO B N 1
ATOM 1736 C CA . PRO D 1 73 ? 22.473 -1.683 24.633 1.00 72.02 929 PRO B CA 1
ATOM 1737 C C . PRO D 1 73 ? 23.509 -2.339 25.566 1.00 72.15 929 PRO B C 1
ATOM 1738 O O . PRO D 1 73 ? 23.789 -1.770 26.626 1.00 72.38 929 PRO B O 1
ATOM 1742 N N . SER D 1 74 ? 24.064 -3.499 25.187 1.00 72.20 930 SER B N 1
ATOM 1743 C CA . SER D 1 74 ? 24.991 -4.258 26.055 1.00 72.26 930 SER B CA 1
ATOM 1744 C C . SER D 1 74 ? 26.499 -4.046 25.804 1.00 72.66 930 SER B C 1
ATOM 1745 O O . SER D 1 74 ? 27.323 -4.741 26.404 1.00 72.76 930 SER B O 1
ATOM 1748 N N . LEU D 1 75 ? 26.858 -3.086 24.948 1.00 73.18 931 LEU B N 1
ATOM 1749 C CA . LEU D 1 75 ? 28.228 -2.978 24.415 1.00 73.77 931 LEU B CA 1
ATOM 1750 C C . LEU D 1 75 ? 28.825 -1.579 24.616 1.00 74.29 931 LEU B C 1
ATOM 1751 O O . LEU D 1 75 ? 28.099 -0.593 24.500 1.00 74.53 931 LEU B O 1
ATOM 1756 N N . PRO D 1 76 ? 30.151 -1.480 24.892 1.00 74.80 932 PRO B N 1
ATOM 1757 C CA . PRO D 1 76 ? 30.755 -0.156 25.155 1.00 75.01 932 PRO B CA 1
ATOM 1758 C C . PRO D 1 76 ? 30.370 0.872 24.109 1.00 75.21 932 PRO B C 1
ATOM 1759 O O . PRO D 1 76 ? 30.258 0.542 22.928 1.00 75.25 932 PRO B O 1
ATOM 1763 N N . SER D 1 77 ? 30.167 2.109 24.550 1.00 75.54 933 SER B N 1
ATOM 1764 C CA . SER D 1 77 ? 29.866 3.221 23.653 1.00 75.84 933 SER B CA 1
ATOM 1765 C C . SER D 1 77 ? 30.797 3.183 22.445 1.00 75.87 933 SER B C 1
ATOM 1766 O O . SER D 1 77 ? 30.395 3.490 21.318 1.00 75.60 933 SER B O 1
ATOM 1769 N N . SER D 1 78 ? 32.032 2.761 22.707 1.00 76.12 934 SER B N 1
ATOM 1770 C CA . SER D 1 78 ? 33.111 2.774 21.730 1.00 76.24 934 SER B CA 1
ATOM 1771 C C . SER D 1 78 ? 32.865 1.903 20.487 1.00 76.12 934 SER B C 1
ATOM 1772 O O . SER D 1 78 ? 32.865 2.421 19.357 1.00 76.42 934 SER B O 1
ATOM 1775 N N . SER D 1 79 ? 32.669 0.595 20.691 1.00 75.71 935 SER B N 1
ATOM 1776 C CA . SER D 1 79 ? 32.390 -0.325 19.579 1.00 75.13 935 SER B CA 1
ATOM 1777 C C . SER D 1 79 ? 31.041 0.000 18.924 1.00 74.75 935 SER B C 1
ATOM 1778 O O . SER D 1 79 ? 30.911 -0.063 17.698 1.00 74.40 935 SER B O 1
ATOM 1781 N N . ARG D 1 80 ? 30.064 0.371 19.758 1.00 74.37 936 ARG B N 1
ATOM 1782 C CA . ARG D 1 80 ? 28.744 0.840 19.324 1.00 74.24 936 ARG B CA 1
ATOM 1783 C C . ARG D 1 80 ? 28.772 1.929 18.256 1.00 73.78 936 ARG B C 1
ATOM 1784 O O . ARG D 1 80 ? 27.760 2.189 17.627 1.00 73.98 936 ARG B O 1
ATOM 1792 N N . THR D 1 81 ? 29.911 2.585 18.069 1.00 73.26 937 THR B N 1
ATOM 1793 C CA . THR D 1 81 ? 30.065 3.526 16.964 1.00 72.81 937 THR B CA 1
ATOM 1794 C C . THR D 1 81 ? 30.378 2.779 15.658 1.00 72.41 937 THR B C 1
ATOM 1795 O O . THR D 1 81 ? 29.545 2.787 14.747 1.00 72.71 937 THR B O 1
ATOM 1799 N N . GLU D 1 82 ? 31.554 2.138 15.581 1.00 71.54 938 GLU B N 1
ATOM 1800 C CA . GLU D 1 82 ? 31.946 1.284 14.444 1.00 70.51 938 GLU B CA 1
ATOM 1801 C C . GLU D 1 82 ? 30.821 0.331 14.018 1.00 69.40 938 GLU B C 1
ATOM 1802 O O . GLU D 1 82 ? 30.563 0.170 12.826 1.00 69.03 938 GLU B O 1
ATOM 1808 N N . ILE D 1 83 ? 30.164 -0.288 15.000 1.00 68.12 939 ILE B N 1
ATOM 1809 C CA . ILE D 1 83 ? 29.016 -1.159 14.757 1.00 66.87 939 ILE B CA 1
ATOM 1810 C C . ILE D 1 83 ? 27.910 -0.426 13.999 1.00 66.37 939 ILE B C 1
ATOM 1811 O O . ILE D 1 83 ? 27.525 -0.844 12.906 1.00 66.38 939 ILE B O 1
ATOM 1816 N N . GLU D 1 84 ? 27.413 0.668 14.576 1.00 65.49 940 GLU B N 1
ATOM 1817 C CA . GLU D 1 84 ? 26.323 1.439 13.981 1.00 64.87 940 GLU B CA 1
ATOM 1818 C C . GLU D 1 84 ? 26.647 1.984 12.588 1.00 64.18 940 GLU B C 1
ATOM 1819 O O . GLU D 1 84 ? 25.753 2.196 11.766 1.00 64.03 940 GLU B O 1
ATOM 1825 N N . GLY D 1 85 ? 27.930 2.211 12.336 1.00 63.36 941 GLY B N 1
ATOM 1826 C CA . GLY D 1 85 ? 28.388 2.679 11.048 1.00 62.61 941 GLY B CA 1
ATOM 1827 C C . GLY D 1 85 ? 28.473 1.569 10.018 1.00 62.36 941 GLY B C 1
ATOM 1828 O O . GLY D 1 85 ? 28.611 1.853 8.825 1.00 62.49 941 GLY B O 1
ATOM 1829 N N . THR D 1 86 ? 28.405 0.307 10.466 1.00 61.91 942 THR B N 1
ATOM 1830 C CA . THR D 1 86 ? 28.389 -0.869 9.557 1.00 61.23 942 THR B CA 1
ATOM 1831 C C . THR D 1 86 ? 26.973 -1.202 9.083 1.00 60.52 942 THR B C 1
ATOM 1832 O O . THR D 1 86 ? 26.768 -1.478 7.898 1.00 60.32 942 THR B O 1
ATOM 1836 N N . GLN D 1 87 ? 26.018 -1.181 10.018 1.00 59.61 943 GLN B N 1
ATOM 1837 C CA . GLN D 1 87 ? 24.593 -1.171 9.699 1.00 58.82 943 GLN B CA 1
ATOM 1838 C C . GLN D 1 87 ? 24.315 -0.175 8.580 1.00 58.46 943 GLN B C 1
ATOM 1839 O O . GLN D 1 87 ? 23.902 -0.574 7.497 1.00 58.44 943 GLN B O 1
ATOM 1845 N N . LYS D 1 88 ? 24.574 1.107 8.836 1.00 58.21 944 LYS B N 1
ATOM 1846 C CA . LYS D 1 88 ? 24.480 2.166 7.817 1.00 58.12 944 LYS B CA 1
ATOM 1847 C C . LYS D 1 88 ? 25.163 1.782 6.500 1.00 57.54 944 LYS B C 1
ATOM 1848 O O . LYS D 1 88 ? 24.570 1.943 5.435 1.00 57.70 944 LYS B O 1
ATOM 1854 N N . LEU D 1 89 ? 26.393 1.279 6.573 1.00 56.83 945 LEU B N 1
ATOM 1855 C CA . LEU D 1 89 ? 27.105 0.845 5.374 1.00 56.36 945 LEU B CA 1
ATOM 1856 C C . LEU D 1 89 ? 26.385 -0.300 4.664 1.00 56.39 945 LEU B C 1
ATOM 1857 O O . LEU D 1 89 ? 26.159 -0.232 3.459 1.00 56.60 945 LEU B O 1
ATOM 1862 N N . LEU D 1 90 ? 26.039 -1.353 5.405 1.00 56.00 946 LEU B N 1
ATOM 1863 C CA . LEU D 1 90 ? 25.349 -2.502 4.828 1.00 55.34 946 LEU B CA 1
ATOM 1864 C C . LEU D 1 90 ? 24.113 -2.078 4.018 1.00 55.58 946 LEU B C 1
ATOM 1865 O O . LEU D 1 90 ? 23.806 -2.678 2.986 1.00 55.92 946 LEU B O 1
ATOM 1870 N N . ASN D 1 91 ? 23.420 -1.037 4.469 1.00 55.46 947 ASN B N 1
ATOM 1871 C CA . ASN D 1 91 ? 22.244 -0.555 3.764 1.00 55.50 947 ASN B CA 1
ATOM 1872 C C . ASN D 1 91 ? 22.623 0.068 2.450 1.00 55.24 947 ASN B C 1
ATOM 1873 O O . ASN D 1 91 ? 21.956 -0.121 1.439 1.00 55.13 947 ASN B O 1
ATOM 1878 N N . LYS D 1 92 ? 23.708 0.820 2.473 1.00 55.15 948 LYS B N 1
ATOM 1879 C CA . LYS D 1 92 ? 24.273 1.320 1.247 1.00 55.44 948 LYS B CA 1
ATOM 1880 C C . LYS D 1 92 ? 24.497 0.129 0.303 1.00 54.88 948 LYS B C 1
ATOM 1881 O O . LYS D 1 92 ? 24.095 0.205 -0.853 1.00 55.31 948 LYS B O 1
ATOM 1887 N N . ASP D 1 93 ? 25.072 -0.974 0.807 1.00 53.85 949 ASP B N 1
ATOM 1888 C CA . ASP D 1 93 ? 25.412 -2.159 -0.024 1.00 52.74 949 ASP B CA 1
ATOM 1889 C C . ASP D 1 93 ? 24.213 -2.803 -0.685 1.00 51.69 949 ASP B C 1
ATOM 1890 O O . ASP D 1 93 ? 24.325 -3.297 -1.802 1.00 51.43 949 ASP B O 1
ATOM 1895 N N . LEU D 1 94 ? 23.082 -2.800 0.018 1.00 50.73 950 LEU B N 1
ATOM 1896 C CA . LEU D 1 94 ? 21.834 -3.365 -0.483 1.00 49.81 950 LEU B CA 1
ATOM 1897 C C . LEU D 1 94 ? 21.157 -2.420 -1.465 1.00 49.68 950 LEU B C 1
ATOM 1898 O O . LEU D 1 94 ? 20.710 -2.845 -2.534 1.00 49.67 950 LEU B O 1
ATOM 1903 N N . ALA D 1 95 ? 21.084 -1.143 -1.096 1.00 49.17 951 ALA B N 1
ATOM 1904 C CA . ALA D 1 95 ? 20.572 -0.121 -1.980 1.00 48.68 951 ALA B CA 1
ATOM 1905 C C . ALA D 1 95 ? 21.201 -0.268 -3.360 1.00 48.83 951 ALA B C 1
ATOM 1906 O O . ALA D 1 95 ? 20.490 -0.270 -4.360 1.00 48.93 951 ALA B O 1
ATOM 1908 N N . GLU D 1 96 ? 22.527 -0.410 -3.406 1.00 49.07 952 GLU B N 1
ATOM 1909 C CA . GLU D 1 96 ? 23.266 -0.657 -4.656 1.00 49.49 952 GLU B CA 1
ATOM 1910 C C . GLU D 1 96 ? 22.780 -1.940 -5.305 1.00 49.02 952 GLU B C 1
ATOM 1911 O O . GLU D 1 96 ? 22.364 -1.931 -6.461 1.00 49.37 952 GLU B O 1
ATOM 1917 N N . LEU D 1 97 ? 22.849 -3.041 -4.558 1.00 48.23 953 LEU B N 1
ATOM 1918 C CA . LEU D 1 97 ? 22.401 -4.329 -5.051 1.00 47.64 953 LEU B CA 1
ATOM 1919 C C . LEU D 1 97 ? 21.038 -4.220 -5.723 1.00 47.71 953 LEU B C 1
ATOM 1920 O O . LEU D 1 97 ? 20.860 -4.744 -6.820 1.00 47.78 953 LEU B O 1
ATOM 1925 N N . ILE D 1 98 ? 20.093 -3.532 -5.078 1.00 47.70 954 ILE B N 1
ATOM 1926 C CA . ILE D 1 98 ? 18.736 -3.382 -5.614 1.00 48.04 954 ILE B CA 1
ATOM 1927 C C . ILE D 1 98 ? 18.737 -2.613 -6.922 1.00 48.18 954 ILE B C 1
ATOM 1928 O O . ILE D 1 98 ? 18.130 -3.048 -7.901 1.00 48.30 954 ILE B O 1
ATOM 1933 N N . ASN D 1 99 ? 19.414 -1.466 -6.925 1.00 48.36 955 ASN B N 1
ATOM 1934 C CA . ASN D 1 99 ? 19.519 -0.641 -8.115 1.00 48.49 955 ASN B CA 1
ATOM 1935 C C . ASN D 1 99 ? 20.263 -1.324 -9.251 1.00 48.30 955 ASN B C 1
ATOM 1936 O O . ASN D 1 99 ? 19.842 -1.232 -10.404 1.00 48.44 955 ASN B O 1
ATOM 1941 N N . LYS D 1 100 ? 21.368 -1.996 -8.939 1.00 47.97 956 LYS B N 1
ATOM 1942 C CA . LYS D 1 100 ? 22.082 -2.762 -9.955 1.00 47.69 956 LYS B CA 1
ATOM 1943 C C . LYS D 1 100 ? 21.233 -3.896 -10.505 1.00 47.30 956 LYS B C 1
ATOM 1944 O O . LYS D 1 100 ? 21.368 -4.245 -11.667 1.00 47.51 956 LYS B O 1
ATOM 1950 N N . MET D 1 101 ? 20.353 -4.452 -9.680 1.00 46.91 957 MET B N 1
ATOM 1951 C CA . MET D 1 101 ? 19.437 -5.501 -10.117 1.00 46.96 957 MET B CA 1
ATOM 1952 C C . MET D 1 101 ? 18.354 -4.931 -11.039 1.00 47.05 957 MET B C 1
ATOM 1953 O O . MET D 1 101 ? 18.187 -5.374 -12.175 1.00 46.80 957 MET B O 1
ATOM 1958 N N . ARG D 1 102 ? 17.639 -3.936 -10.531 1.00 47.37 958 ARG B N 1
ATOM 1959 C CA . ARG D 1 102 ? 16.693 -3.131 -11.292 1.00 47.93 958 ARG B CA 1
ATOM 1960 C C . ARG D 1 102 ? 17.216 -2.788 -12.705 1.00 48.25 958 ARG B C 1
ATOM 1961 O O . ARG D 1 102 ? 16.493 -2.874 -13.690 1.00 48.16 958 ARG B O 1
ATOM 1969 N N . LEU D 1 103 ? 18.484 -2.404 -12.790 1.00 49.04 959 LEU B N 1
ATOM 1970 C CA . LEU D 1 103 ? 19.144 -2.147 -14.065 1.00 49.68 959 LEU B CA 1
ATOM 1971 C C . LEU D 1 103 ? 19.263 -3.418 -14.880 1.00 50.19 959 LEU B C 1
ATOM 1972 O O . LEU D 1 103 ? 18.824 -3.453 -16.021 1.00 50.49 959 LEU B O 1
ATOM 1977 N N . ALA D 1 104 ? 19.859 -4.456 -14.299 1.00 50.75 960 ALA B N 1
ATOM 1978 C CA . ALA D 1 104 ? 20.043 -5.731 -15.001 1.00 51.51 960 ALA B CA 1
ATOM 1979 C C . ALA D 1 104 ? 18.728 -6.329 -15.501 1.00 51.99 960 ALA B C 1
ATOM 1980 O O . ALA D 1 104 ? 18.707 -7.018 -16.525 1.00 51.94 960 ALA B O 1
ATOM 1982 N N . GLN D 1 105 ? 17.648 -6.061 -14.766 1.00 52.47 961 GLN B N 1
ATOM 1983 C CA . GLN D 1 105 ? 16.305 -6.467 -15.149 1.00 53.03 961 GLN B CA 1
ATOM 1984 C C . GLN D 1 105 ? 15.901 -5.787 -16.440 1.00 53.89 961 GLN B C 1
ATOM 1985 O O . GLN D 1 105 ? 15.217 -6.368 -17.282 1.00 54.00 961 GLN B O 1
ATOM 1991 N N . GLN D 1 106 ? 16.324 -4.538 -16.578 1.00 54.99 962 GLN B N 1
ATOM 1992 C CA . GLN D 1 106 ? 15.962 -3.722 -17.719 1.00 55.92 962 GLN B CA 1
ATOM 1993 C C . GLN D 1 106 ? 16.819 -4.065 -18.920 1.00 56.45 962 GLN B C 1
ATOM 1994 O O . GLN D 1 106 ? 16.364 -4.004 -20.058 1.00 56.66 962 GLN B O 1
ATOM 2000 N N . ASN D 1 107 ? 18.056 -4.451 -18.663 1.00 57.30 963 ASN B N 1
ATOM 2001 C CA . ASN D 1 107 ? 18.959 -4.728 -19.752 1.00 58.48 963 ASN B CA 1
ATOM 2002 C C . ASN D 1 107 ? 19.272 -6.202 -19.950 1.00 59.62 963 ASN B C 1
ATOM 2003 O O . ASN D 1 107 ? 20.384 -6.663 -19.720 1.00 59.88 963 ASN B O 1
ATOM 2008 N N . ALA D 1 108 ? 18.254 -6.951 -20.346 1.00 60.95 964 ALA B N 1
ATOM 2009 C CA . ALA D 1 108 ? 18.480 -8.243 -20.957 1.00 62.12 964 ALA B CA 1
ATOM 2010 C C . ALA D 1 108 ? 18.686 -7.983 -22.463 1.00 63.06 964 ALA B C 1
ATOM 2011 O O . ALA D 1 108 ? 17.939 -7.219 -23.100 1.00 63.31 964 ALA B O 1
ATOM 2013 N N . VAL D 1 109 ? 19.733 -8.587 -23.015 1.00 63.95 965 VAL B N 1
ATOM 2014 C CA . VAL D 1 109 ? 20.077 -8.484 -24.456 1.00 64.67 965 VAL B CA 1
ATOM 2015 C C . VAL D 1 109 ? 20.528 -7.087 -24.972 1.00 64.60 965 VAL B C 1
ATOM 2016 O O . VAL D 1 109 ? 20.859 -6.954 -26.154 1.00 64.78 965 VAL B O 1
ATOM 2020 N N . THR D 1 110 ? 20.589 -6.068 -24.109 1.00 64.50 966 THR B N 1
ATOM 2021 C CA . THR D 1 110 ? 21.161 -4.782 -24.543 1.00 64.74 966 THR B CA 1
ATOM 2022 C C . THR D 1 110 ? 22.688 -4.740 -24.401 1.00 64.79 966 THR B C 1
ATOM 2023 O O . THR D 1 110 ? 23.319 -5.725 -24.024 1.00 64.56 966 THR B O 1
ATOM 2027 N N . SER D 1 111 ? 23.264 -3.584 -24.719 1.00 65.27 967 SER B N 1
ATOM 2028 C CA . SER D 1 111 ? 24.707 -3.381 -24.686 1.00 65.76 967 SER B CA 1
ATOM 2029 C C . SER D 1 111 ? 25.290 -3.614 -23.289 1.00 66.10 967 SER B C 1
ATOM 2030 O O . SER D 1 111 ? 26.096 -4.531 -23.106 1.00 66.41 967 SER B O 1
ATOM 2033 N N . LEU D 1 112 ? 24.876 -2.812 -22.304 1.00 66.25 968 LEU B N 1
ATOM 2034 C CA . LEU D 1 112 ? 25.387 -2.972 -20.933 1.00 66.42 968 LEU B CA 1
ATOM 2035 C C . LEU D 1 112 ? 24.653 -4.075 -20.130 1.00 66.51 968 LEU B C 1
ATOM 2036 O O . LEU D 1 112 ? 24.643 -4.081 -18.896 1.00 66.43 968 LEU B O 1
ATOM 2041 N N . SER D 1 113 ? 24.069 -5.020 -20.858 1.00 66.57 969 SER B N 1
ATOM 2042 C CA . SER D 1 113 ? 23.408 -6.177 -20.277 1.00 66.61 969 SER B CA 1
ATOM 2043 C C . SER D 1 113 ? 24.339 -7.027 -19.423 1.00 66.52 969 SER B C 1
ATOM 2044 O O . SER D 1 113 ? 23.976 -7.450 -18.326 1.00 66.55 969 SER B O 1
ATOM 2047 N N . GLU D 1 114 ? 25.532 -7.292 -19.941 1.00 66.48 970 GLU B N 1
ATOM 2048 C CA . GLU D 1 114 ? 26.448 -8.223 -19.294 1.00 66.43 970 GLU B CA 1
ATOM 2049 C C . GLU D 1 114 ? 27.186 -7.558 -18.136 1.00 65.64 970 GLU B C 1
ATOM 2050 O O . GLU D 1 114 ? 27.690 -8.232 -17.246 1.00 65.51 970 GLU B O 1
ATOM 2056 N N . GLU D 1 115 ? 27.227 -6.232 -18.145 1.00 65.03 971 GLU B N 1
ATOM 2057 C CA . GLU D 1 115 ? 27.943 -5.490 -17.123 1.00 64.41 971 GLU B CA 1
ATOM 2058 C C . GLU D 1 115 ? 27.090 -5.309 -15.874 1.00 63.29 971 GLU B C 1
ATOM 2059 O O . GLU D 1 115 ? 27.608 -5.315 -14.760 1.00 63.23 971 GLU B O 1
ATOM 2065 N N . CYS D 1 116 ? 25.782 -5.165 -16.066 1.00 62.09 972 CYS B N 1
ATOM 2066 C CA . CYS D 1 116 ? 24.838 -5.028 -14.961 1.00 60.91 972 CYS B CA 1
ATOM 2067 C C . CYS D 1 116 ? 24.821 -6.266 -14.072 1.00 60.19 972 CYS B C 1
ATOM 2068 O O . CYS D 1 116 ? 24.578 -6.162 -12.874 1.00 60.15 972 CYS B O 1
ATOM 2071 N N . LYS D 1 117 ? 25.071 -7.432 -14.664 1.00 59.22 973 LYS B N 1
ATOM 2072 C CA . LYS D 1 117 ? 25.113 -8.685 -13.918 1.00 58.32 973 LYS B CA 1
ATOM 2073 C C . LYS D 1 117 ? 26.383 -8.815 -13.090 1.00 57.68 973 LYS B C 1
ATOM 2074 O O . 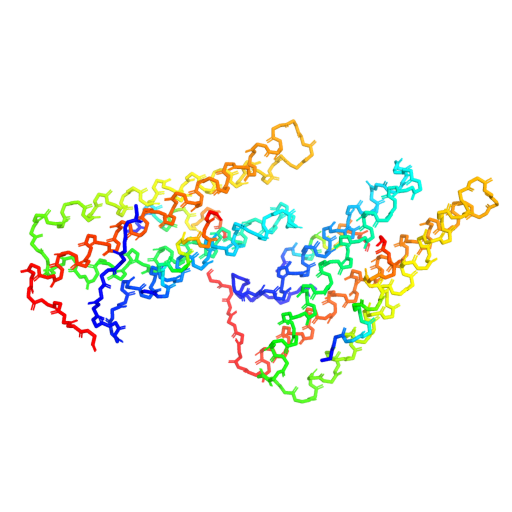LYS D 1 117 ? 26.354 -9.351 -11.979 1.00 57.70 973 LYS B O 1
ATOM 2080 N N . ARG D 1 118 ? 27.498 -8.322 -13.627 1.00 56.87 974 ARG B N 1
ATOM 2081 C CA . ARG D 1 118 ? 28.781 -8.370 -12.911 1.00 55.78 974 ARG B CA 1
ATOM 2082 C C . ARG D 1 118 ? 28.748 -7.428 -11.711 1.00 54.35 974 ARG B C 1
ATOM 2083 O O . ARG D 1 118 ? 29.388 -7.683 -10.690 1.00 54.27 974 ARG B O 1
ATOM 2091 N N . GLN D 1 119 ? 27.958 -6.367 -11.839 1.00 52.48 975 GLN B N 1
ATOM 2092 C CA . GLN D 1 119 ? 27.752 -5.404 -10.774 1.00 50.77 975 GLN B CA 1
ATOM 2093 C C . GLN D 1 119 ? 26.911 -5.940 -9.627 1.00 49.31 975 GLN B C 1
ATOM 2094 O O . GLN D 1 119 ? 27.186 -5.634 -8.479 1.00 49.31 975 GLN B O 1
ATOM 2100 N N . MET D 1 120 ? 25.884 -6.723 -9.932 1.00 47.60 976 MET B N 1
ATOM 2101 C CA . MET D 1 120 ? 25.113 -7.404 -8.893 1.00 46.15 976 MET B CA 1
ATOM 2102 C C . MET D 1 120 ? 25.974 -8.379 -8.117 1.00 45.32 976 MET B C 1
ATOM 2103 O O . MET D 1 120 ? 25.911 -8.446 -6.892 1.00 44.87 976 MET B O 1
ATOM 2108 N N . LEU D 1 121 ? 26.775 -9.145 -8.849 1.00 44.62 977 LEU B N 1
ATOM 2109 C CA . LEU D 1 121 ? 27.661 -10.114 -8.242 1.00 43.87 977 LEU B CA 1
ATOM 2110 C C . LEU D 1 121 ? 28.664 -9.412 -7.348 1.00 43.35 977 LEU B C 1
ATOM 2111 O O . LEU D 1 121 ? 28.862 -9.824 -6.205 1.00 43.40 977 LEU B O 1
ATOM 2116 N N . THR D 1 122 ? 29.271 -8.342 -7.861 1.00 42.50 978 THR B N 1
ATOM 2117 C CA . THR D 1 122 ? 30.106 -7.463 -7.048 1.00 41.98 978 THR B CA 1
ATOM 2118 C C . THR D 1 122 ? 29.371 -6.903 -5.831 1.00 41.67 978 THR B C 1
ATOM 2119 O O . THR D 1 122 ? 29.800 -7.148 -4.717 1.00 42.06 978 THR B O 1
ATOM 2123 N N . ALA D 1 123 ? 28.280 -6.164 -6.034 1.00 40.99 979 ALA B N 1
ATOM 2124 C CA . ALA D 1 123 ? 27.578 -5.525 -4.930 1.00 40.48 979 ALA B CA 1
ATOM 2125 C C . ALA D 1 123 ? 27.189 -6.518 -3.833 1.00 40.68 979 ALA B C 1
ATOM 2126 O O . ALA D 1 123 ? 27.347 -6.216 -2.636 1.00 40.74 979 ALA B O 1
ATOM 2128 N N . SER D 1 124 ? 26.705 -7.703 -4.241 1.00 40.43 980 SER B N 1
ATOM 2129 C CA . SER D 1 124 ? 26.291 -8.755 -3.301 1.00 39.94 980 SER B CA 1
ATOM 2130 C C . SER D 1 124 ? 27.504 -9.350 -2.600 1.00 39.94 980 SER B C 1
ATOM 2131 O O . SER D 1 124 ? 27.490 -9.583 -1.389 1.00 39.84 980 SER B O 1
ATOM 2134 N N . HIS D 1 125 ? 28.558 -9.602 -3.366 1.00 39.85 981 HIS B N 1
ATOM 2135 C CA . HIS D 1 125 ? 29.798 -10.061 -2.772 1.00 39.91 981 HIS B CA 1
ATOM 2136 C C . HIS D 1 125 ? 30.232 -9.147 -1.629 1.00 39.63 981 HIS B C 1
ATOM 2137 O O . HIS D 1 125 ? 30.467 -9.604 -0.511 1.00 39.61 981 HIS B O 1
ATOM 2144 N N . THR D 1 126 ? 30.327 -7.852 -1.908 1.00 39.33 982 THR B N 1
ATOM 2145 C CA . THR D 1 126 ? 30.769 -6.915 -0.899 1.00 39.26 982 THR B CA 1
ATOM 2146 C C . THR D 1 126 ? 29.775 -6.803 0.247 1.00 39.11 982 THR B C 1
ATOM 2147 O O . THR D 1 126 ? 30.142 -6.420 1.356 1.00 39.50 982 THR B O 1
ATOM 2151 N N . LEU D 1 127 ? 28.521 -7.151 -0.011 1.00 38.82 983 LEU B N 1
ATOM 2152 C CA . LEU D 1 127 ? 27.518 -7.191 1.061 1.00 38.33 983 LEU B CA 1
ATOM 2153 C C . LEU D 1 127 ? 27.888 -8.235 2.113 1.00 38.22 983 LEU B C 1
ATOM 2154 O O . LEU D 1 127 ? 27.796 -7.984 3.317 1.00 37.82 983 LEU B O 1
ATOM 2159 N N . ALA D 1 128 ? 28.323 -9.396 1.632 1.00 38.48 984 ALA B N 1
ATOM 2160 C CA . ALA D 1 128 ? 28.757 -10.494 2.485 1.00 38.77 984 ALA B CA 1
ATOM 2161 C C . ALA D 1 128 ? 30.023 -10.133 3.254 1.00 39.03 984 ALA B C 1
ATOM 2162 O O . ALA D 1 128 ? 30.135 -10.429 4.446 1.00 38.87 984 ALA B O 1
ATOM 2164 N N . VAL D 1 129 ? 30.961 -9.479 2.573 1.00 39.25 985 VAL B N 1
ATOM 2165 C CA . VAL D 1 129 ? 32.214 -9.105 3.198 1.00 39.73 985 VAL B CA 1
ATOM 2166 C C . VAL D 1 129 ? 31.954 -8.089 4.300 1.00 40.11 985 VAL B C 1
ATOM 2167 O O . VAL D 1 129 ? 32.654 -8.066 5.313 1.00 40.57 985 VAL B O 1
ATOM 2171 N N . ASP D 1 130 ? 30.924 -7.277 4.135 1.00 40.32 986 ASP B N 1
ATOM 2172 C CA . ASP D 1 130 ? 30.609 -6.315 5.168 1.00 40.97 986 ASP B CA 1
ATOM 2173 C C . ASP D 1 130 ? 29.836 -6.878 6.332 1.00 40.96 986 ASP B C 1
ATOM 2174 O O . ASP D 1 130 ? 30.002 -6.412 7.464 1.00 41.38 986 ASP B O 1
ATOM 2179 N N . ALA D 1 131 ? 28.990 -7.872 6.068 1.00 40.71 987 ALA B N 1
ATOM 2180 C CA . ALA D 1 131 ? 28.243 -8.518 7.135 1.00 40.16 987 ALA B CA 1
ATOM 2181 C C . ALA D 1 131 ? 29.208 -9.314 7.975 1.00 40.10 987 ALA B C 1
ATOM 2182 O O . ALA D 1 131 ? 29.017 -9.453 9.176 1.00 40.14 987 ALA B O 1
ATOM 2184 N N . LYS D 1 132 ? 30.255 -9.823 7.329 1.00 40.07 988 LYS B N 1
ATOM 2185 C CA . LYS D 1 132 ? 31.324 -10.540 8.006 1.00 39.99 988 LYS B CA 1
ATOM 2186 C C . LYS D 1 132 ? 32.016 -9.618 8.982 1.00 40.47 988 LYS B C 1
ATOM 2187 O O . LYS D 1 132 ? 32.155 -9.941 10.161 1.00 40.47 988 LYS B O 1
ATOM 2193 N N . ASN D 1 133 ? 32.458 -8.466 8.480 1.00 40.95 989 ASN B N 1
ATOM 2194 C CA . ASN D 1 133 ? 33.108 -7.472 9.319 1.00 41.21 989 ASN B CA 1
ATOM 2195 C C . ASN D 1 133 ? 32.199 -7.054 10.449 1.00 41.05 989 ASN B C 1
ATOM 2196 O O . ASN D 1 133 ? 32.661 -6.829 11.564 1.00 41.29 989 ASN B O 1
ATOM 2201 N N . LEU D 1 134 ? 30.903 -6.967 10.173 1.00 40.72 990 LEU B N 1
ATOM 2202 C CA . LEU D 1 134 ? 29.979 -6.687 11.240 1.00 40.85 990 LEU B CA 1
ATOM 2203 C C . LEU D 1 134 ? 30.112 -7.734 12.328 1.00 41.10 990 LEU B C 1
ATOM 2204 O O . LEU D 1 134 ? 30.217 -7.385 13.498 1.00 41.55 990 LEU B O 1
ATOM 2209 N N . LEU D 1 135 ? 30.117 -9.007 11.953 1.00 41.09 991 LEU B N 1
ATOM 2210 C CA . LEU D 1 135 ? 30.187 -10.058 12.950 1.00 41.28 991 LEU B CA 1
ATOM 2211 C C . LEU D 1 135 ? 31.436 -9.927 13.810 1.00 42.03 991 LEU B C 1
ATOM 2212 O O . LEU D 1 135 ? 31.355 -10.048 15.027 1.00 42.17 991 LEU B O 1
ATOM 2217 N N . ASP D 1 136 ? 32.575 -9.658 13.178 1.00 42.89 992 ASP B N 1
ATOM 2218 C CA . ASP D 1 136 ? 33.838 -9.496 13.887 1.00 44.14 992 ASP B CA 1
ATOM 2219 C C . ASP D 1 136 ? 33.756 -8.425 14.964 1.00 44.51 992 ASP B C 1
ATOM 2220 O O . ASP D 1 136 ? 34.090 -8.678 16.119 1.00 44.92 992 ASP B O 1
ATOM 2225 N N . ALA D 1 137 ? 33.309 -7.234 14.573 1.00 44.73 993 ALA B N 1
ATOM 2226 C CA . ALA D 1 137 ? 32.964 -6.163 15.502 1.00 44.76 993 ALA B CA 1
ATOM 2227 C C . ALA D 1 137 ? 32.064 -6.635 16.656 1.00 44.94 993 ALA B C 1
ATOM 2228 O O . ALA D 1 137 ? 32.374 -6.406 17.819 1.00 45.02 993 ALA B O 1
ATOM 2230 N N . VAL D 1 138 ? 30.963 -7.301 16.350 1.00 45.29 994 VAL B N 1
ATOM 2231 C CA . VAL D 1 138 ? 30.106 -7.786 17.416 1.00 46.10 994 VAL B CA 1
ATOM 2232 C C . VAL D 1 138 ? 30.886 -8.737 18.324 1.00 47.21 994 VAL B C 1
ATOM 2233 O O . VAL D 1 138 ? 30.878 -8.560 19.536 1.00 47.38 994 VAL B O 1
ATOM 2237 N N . ASP D 1 139 ? 31.577 -9.713 17.732 1.00 48.46 995 ASP B N 1
ATOM 2238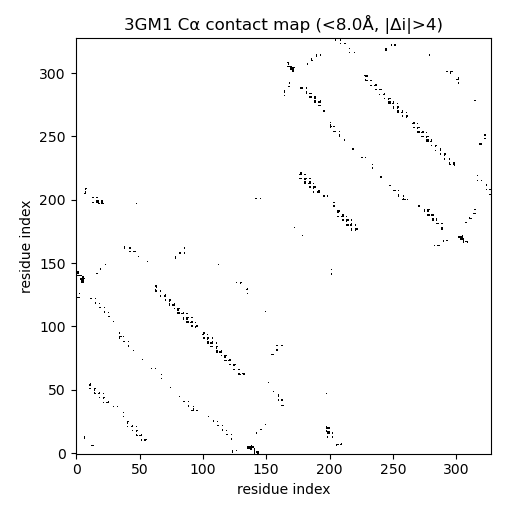 C CA . ASP D 1 139 ? 32.411 -10.671 18.469 1.00 49.67 995 ASP B CA 1
ATOM 2239 C C . ASP D 1 139 ? 33.396 -9.943 19.392 1.00 50.23 995 ASP B C 1
ATOM 2240 O O . ASP D 1 139 ? 33.486 -10.242 20.589 1.00 49.85 995 ASP B O 1
ATOM 2245 N N . GLN D 1 140 ? 34.110 -8.977 18.817 1.00 51.15 996 GLN B N 1
ATOM 2246 C CA . GLN D 1 140 ? 35.179 -8.252 19.490 1.00 52.52 996 GLN B CA 1
ATOM 2247 C C . GLN D 1 140 ? 34.629 -7.460 20.677 1.00 53.09 996 GLN B C 1
ATOM 2248 O O . GLN D 1 140 ? 35.333 -7.264 21.682 1.00 53.48 996 GLN B O 1
ATOM 2254 N N . ALA D 1 141 ? 33.370 -7.027 20.567 1.00 53.66 997 ALA B N 1
ATOM 2255 C CA . ALA D 1 141 ? 32.697 -6.266 21.633 1.00 54.03 997 ALA B CA 1
ATOM 2256 C C . ALA D 1 141 ? 32.089 -7.134 22.729 1.00 54.21 997 ALA B C 1
ATOM 2257 O O . ALA D 1 141 ? 32.100 -6.753 23.885 1.00 54.16 997 ALA B O 1
ATOM 2259 N N . LYS D 1 142 ? 31.562 -8.293 22.360 1.00 54.87 998 LYS B N 1
ATOM 2260 C CA . LYS D 1 142 ? 31.087 -9.259 23.336 1.00 55.88 998 LYS B CA 1
ATOM 2261 C C . LYS D 1 142 ? 32.211 -9.735 24.268 1.00 56.74 998 LYS B C 1
ATOM 2262 O O . LYS D 1 142 ? 31.939 -10.231 25.365 1.00 57.17 998 LYS B O 1
ATOM 2268 N N . VAL D 1 143 ? 33.464 -9.593 23.837 1.00 57.41 999 VAL B N 1
ATOM 2269 C CA . VAL D 1 143 ? 34.606 -9.952 24.679 1.00 58.18 999 VAL B CA 1
ATOM 2270 C C . VAL D 1 143 ? 34.864 -8.856 25.703 1.00 58.88 999 VAL B C 1
ATOM 2271 O O . VAL D 1 143 ? 34.939 -9.129 26.912 1.00 59.09 999 VAL B O 1
ATOM 2275 N N . LEU D 1 144 ? 34.990 -7.624 25.203 1.00 59.48 1000 LEU B N 1
ATOM 2276 C CA . LEU D 1 144 ? 35.171 -6.441 26.037 1.00 60.02 1000 LEU B CA 1
ATOM 2277 C C . LEU D 1 144 ? 34.103 -6.373 27.124 1.00 60.57 1000 LEU B C 1
ATOM 2278 O O . LEU D 1 144 ? 34.410 -6.077 28.272 1.00 61.04 1000 LEU B O 1
ATOM 2283 N N . ALA D 1 145 ? 32.860 -6.690 26.778 1.00 61.08 1001 ALA B N 1
ATOM 2284 C CA . ALA D 1 145 ? 31.780 -6.669 27.759 1.00 61.58 1001 ALA B CA 1
ATOM 2285 C C . ALA D 1 145 ? 31.614 -8.012 28.483 1.00 61.96 1001 ALA B C 1
ATOM 2286 O O . ALA D 1 145 ? 30.494 -8.387 28.830 1.00 61.96 1001 ALA B O 1
ATOM 2288 N N . ASN D 1 146 ? 32.728 -8.719 28.706 1.00 62.48 1002 ASN B N 1
ATOM 2289 C CA . ASN D 1 146 ? 32.760 -10.015 29.423 1.00 63.33 1002 ASN B CA 1
ATOM 2290 C C . ASN D 1 146 ? 31.530 -10.908 29.209 1.00 63.92 1002 ASN B C 1
ATOM 2291 O O . ASN D 1 146 ? 31.055 -11.577 30.140 1.00 63.96 1002 ASN B O 1
ATOM 2296 N N . LEU D 1 147 ? 31.019 -10.908 27.981 1.00 64.65 1003 LEU B N 1
ATOM 2297 C CA . LEU D 1 147 ? 29.791 -11.623 27.640 1.00 65.26 1003 LEU B CA 1
ATOM 2298 C C . LEU D 1 147 ? 30.073 -12.839 26.743 1.00 65.43 1003 LEU B C 1
ATOM 2299 O O . LEU D 1 147 ? 29.223 -13.734 26.600 1.00 65.55 1003 LEU B O 1
ATOM 2304 N N . ALA D 1 148 ? 31.283 -12.857 26.172 1.00 65.38 1004 ALA B N 1
ATOM 2305 C CA . ALA D 1 148 ? 31.768 -13.916 25.287 1.00 64.95 1004 ALA B CA 1
ATOM 2306 C C . ALA D 1 148 ? 32.184 -15.141 26.082 1.00 64.73 1004 ALA B C 1
ATOM 2307 O O . ALA D 1 148 ? 32.683 -15.010 27.196 1.00 64.81 1004 ALA B O 1
ATOM 2309 N N . HIS D 1 149 ? 31.980 -16.324 25.507 1.00 64.58 1005 HIS B N 1
ATOM 2310 C CA . HIS D 1 149 ? 32.302 -17.595 26.169 1.00 64.53 1005 HIS B CA 1
ATOM 2311 C C . HIS D 1 149 ? 32.828 -18.589 25.130 1.00 64.23 1005 HIS B C 1
ATOM 2312 O O . HIS D 1 149 ? 32.336 -18.595 24.009 1.00 64.17 1005 HIS B O 1
ATOM 2319 N N . PRO D 1 150 ? 33.819 -19.435 25.500 1.00 64.05 1006 PRO B N 1
ATOM 2320 C CA . PRO D 1 150 ? 34.457 -20.362 24.557 1.00 64.00 1006 PRO B CA 1
ATOM 2321 C C . PRO D 1 150 ? 33.518 -21.472 24.064 1.00 64.10 1006 PRO B C 1
ATOM 2322 O O . PRO D 1 150 ? 32.484 -21.714 24.698 1.00 64.30 1006 PRO B O 1
ATOM 2326 N N . PRO D 1 151 ? 33.876 -22.145 22.941 1.00 64.03 1007 PRO B N 1
ATOM 2327 C CA . PRO D 1 151 ? 33.136 -23.307 22.436 1.00 63.85 1007 PRO B CA 1
ATOM 2328 C C . PRO D 1 151 ? 33.338 -24.540 23.318 1.00 63.88 1007 PRO B C 1
ATOM 2329 O O . PRO D 1 151 ? 32.378 -25.271 23.583 1.00 64.09 1007 PRO B O 1
ATOM 2333 N N . ARG E 2 3 ? 32.650 -20.699 12.131 1.00 78.96 264 ARG C N 1
ATOM 2334 C CA . ARG E 2 3 ? 33.821 -21.467 11.582 1.00 79.17 264 ARG C CA 1
ATOM 2335 C C . ARG E 2 3 ? 33.462 -22.437 10.424 1.00 78.77 264 ARG C C 1
ATOM 2336 O O . ARG E 2 3 ? 34.359 -22.909 9.705 1.00 78.93 264 ARG C O 1
ATOM 2344 N N . GLU E 2 4 ? 32.161 -22.743 10.280 1.00 77.90 265 GLU C N 1
ATOM 2345 C CA . GLU E 2 4 ? 31.574 -23.243 9.022 1.00 76.66 265 GLU C CA 1
ATOM 2346 C C . GLU E 2 4 ? 31.515 -22.030 8.085 1.00 75.44 265 GLU C C 1
ATOM 2347 O O . GLU E 2 4 ? 31.582 -22.170 6.859 1.00 75.32 265 GLU C O 1
ATOM 2353 N N . LEU E 2 5 ? 31.422 -20.845 8.701 1.00 73.92 266 LEU C N 1
ATOM 2354 C CA . LEU E 2 5 ? 31.417 -19.561 8.009 1.00 72.36 266 LEU C CA 1
ATOM 2355 C C . LEU E 2 5 ? 32.707 -19.292 7.281 1.00 71.65 266 LEU C C 1
ATOM 2356 O O . LEU E 2 5 ? 32.685 -18.761 6.180 1.00 71.74 266 LEU C O 1
ATOM 2361 N N . ASP E 2 6 ? 33.832 -19.639 7.891 1.00 70.79 267 ASP C N 1
ATOM 2362 C CA . ASP E 2 6 ? 35.115 -19.440 7.230 1.00 70.24 267 ASP C CA 1
ATOM 2363 C C . ASP E 2 6 ? 35.127 -20.159 5.882 1.00 69.48 267 ASP C C 1
ATOM 2364 O O . ASP E 2 6 ? 35.655 -19.645 4.895 1.00 69.08 267 ASP C O 1
ATOM 2369 N N . GLU E 2 7 ? 34.503 -21.334 5.852 1.00 68.81 268 GLU C N 1
ATOM 2370 C CA . GLU E 2 7 ? 34.358 -22.120 4.629 1.00 68.32 268 GLU C CA 1
ATOM 2371 C C . GLU E 2 7 ? 33.454 -21.420 3.607 1.00 67.57 268 GLU C C 1
ATOM 2372 O O . GLU E 2 7 ? 33.831 -21.275 2.443 1.00 67.52 268 GLU C O 1
ATOM 2378 N N . LEU E 2 8 ? 32.281 -20.972 4.058 1.00 66.62 269 LEU C N 1
ATOM 2379 C CA . LEU E 2 8 ? 31.364 -20.162 3.245 1.00 65.48 269 LEU C CA 1
ATOM 2380 C C . LEU E 2 8 ? 32.018 -18.908 2.675 1.00 65.06 269 LEU C C 1
ATOM 2381 O O . LEU E 2 8 ? 31.756 -18.528 1.543 1.00 64.99 269 LEU C O 1
ATOM 2386 N N . MET E 2 9 ? 32.869 -18.277 3.469 1.00 64.65 270 MET C N 1
ATOM 2387 C CA . MET E 2 9 ? 33.574 -17.081 3.054 1.00 64.57 270 MET C CA 1
ATOM 2388 C C . MET E 2 9 ? 34.520 -17.322 1.882 1.00 64.81 270 MET C C 1
ATOM 2389 O O . MET E 2 9 ? 34.607 -16.493 0.969 1.00 64.93 270 MET C O 1
ATOM 2394 N N . ALA E 2 10 ? 35.243 -18.442 1.924 1.00 64.96 271 ALA C N 1
ATOM 2395 C CA . ALA E 2 10 ? 36.178 -18.810 0.857 1.00 64.82 271 ALA C CA 1
ATOM 2396 C C . ALA E 2 10 ? 35.369 -19.181 -0.381 1.00 64.77 271 ALA C C 1
ATOM 2397 O O . ALA E 2 10 ? 35.607 -18.665 -1.484 1.00 64.66 271 ALA C O 1
ATOM 2399 N N . SER E 2 11 ? 34.390 -20.056 -0.154 1.00 64.70 272 SER C N 1
ATOM 2400 C CA . SER E 2 11 ? 33.362 -20.428 -1.117 1.00 64.65 272 SER C CA 1
ATOM 2401 C C . SER E 2 11 ? 32.789 -19.235 -1.891 1.00 64.68 272 SER C C 1
ATOM 2402 O O . SER E 2 11 ? 32.213 -19.416 -2.954 1.00 65.00 272 SER C O 1
ATOM 2405 N N . LEU E 2 12 ? 32.953 -18.023 -1.364 1.00 64.72 273 LEU C N 1
ATOM 2406 C CA . LEU E 2 12 ? 32.476 -16.806 -2.025 1.00 64.57 273 LEU C CA 1
ATOM 2407 C C . LEU E 2 12 ? 33.235 -16.436 -3.287 1.00 64.82 273 LEU C C 1
ATOM 2408 O O . LEU E 2 12 ? 32.619 -16.073 -4.296 1.00 65.13 273 LEU C O 1
ATOM 2413 N N . SER E 2 13 ? 34.563 -16.494 -3.231 1.00 64.87 274 SER C N 1
ATOM 2414 C CA . SER E 2 13 ? 35.364 -16.146 -4.402 1.00 65.01 274 SER C CA 1
ATOM 2415 C C . SER E 2 13 ? 35.766 -17.394 -5.191 1.00 65.07 274 SER C C 1
ATOM 2416 O O . SER E 2 13 ? 35.004 -18.359 -5.283 1.00 65.04 274 SER C O 1
ATOM 2419 N N . THR F 2 2 ? 15.448 0.895 11.048 1.00 106.67 263 THR D N 1
ATOM 2420 C CA . THR F 2 2 ? 15.081 0.175 9.790 1.00 106.62 263 THR D CA 1
ATOM 2421 C C . THR F 2 2 ? 14.140 0.998 8.872 1.00 106.61 263 THR D C 1
ATOM 2422 O O . THR F 2 2 ? 13.491 0.429 7.976 1.00 106.86 263 THR D O 1
ATOM 2426 N N . ARG F 2 3 ? 14.075 2.321 9.088 1.00 106.25 264 ARG D N 1
ATOM 2427 C CA . ARG F 2 3 ? 13.266 3.231 8.239 1.00 105.82 264 ARG D CA 1
ATOM 2428 C C . ARG F 2 3 ? 13.698 3.145 6.770 1.00 105.54 264 ARG D C 1
ATOM 2429 O O . ARG F 2 3 ? 12.869 2.906 5.884 1.00 105.42 264 ARG D O 1
ATOM 2437 N N . GLU F 2 4 ? 15.003 3.329 6.550 1.00 105.10 265 GLU D N 1
ATOM 2438 C CA . GLU F 2 4 ? 15.665 3.211 5.243 1.00 104.51 265 GLU D CA 1
ATOM 2439 C C . GLU F 2 4 ? 15.571 1.790 4.660 1.00 104.01 265 GLU D C 1
ATOM 2440 O O . GLU F 2 4 ? 15.430 1.617 3.444 1.00 103.80 265 GLU D O 1
ATOM 2446 N N . LEU F 2 5 ? 15.645 0.793 5.547 1.00 103.37 266 LEU D N 1
ATOM 2447 C CA . LEU F 2 5 ? 15.661 -0.629 5.183 1.00 102.71 266 LEU D CA 1
ATOM 2448 C C . LEU F 2 5 ? 14.295 -1.169 4.760 1.00 102.30 266 LEU D C 1
ATOM 2449 O O . LEU F 2 5 ? 14.195 -1.892 3.769 1.00 102.28 266 LEU D O 1
ATOM 2454 N N . ASP F 2 6 ? 13.250 -0.834 5.511 1.00 101.69 267 ASP D N 1
ATOM 2455 C CA . ASP F 2 6 ? 11.899 -1.217 5.120 1.00 101.20 267 ASP D CA 1
ATOM 2456 C C . ASP F 2 6 ? 11.449 -0.411 3.904 1.00 100.77 267 ASP D C 1
ATOM 2457 O O . ASP F 2 6 ? 10.480 -0.764 3.228 1.00 100.64 267 ASP D O 1
ATOM 2462 N N . GLU F 2 7 ? 12.189 0.662 3.632 1.00 100.29 268 GLU D N 1
ATOM 2463 C CA . GLU F 2 7 ? 11.996 1.502 2.453 1.00 99.79 268 GLU D CA 1
ATOM 2464 C C . GLU F 2 7 ? 12.511 0.805 1.198 1.00 99.25 268 GLU D C 1
ATOM 2465 O O . GLU F 2 7 ? 11.863 0.847 0.143 1.00 99.31 268 GLU D O 1
ATOM 2471 N N . LEU F 2 8 ? 13.686 0.185 1.326 1.00 98.39 269 LEU D N 1
ATOM 2472 C CA . LEU F 2 8 ? 14.269 -0.661 0.283 1.00 97.45 269 LEU D CA 1
ATOM 2473 C C . LEU F 2 8 ? 13.460 -1.951 0.088 1.00 97.09 269 LEU D C 1
ATOM 2474 O O . LEU F 2 8 ? 13.371 -2.476 -1.024 1.00 96.97 269 LEU D O 1
ATOM 2479 N N . MET F 2 9 ? 12.877 -2.450 1.177 1.00 96.64 270 MET D N 1
ATOM 2480 C CA . MET F 2 9 ? 12.052 -3.660 1.157 1.00 96.23 270 MET D CA 1
ATOM 2481 C C . MET F 2 9 ? 10.663 -3.428 0.544 1.00 96.03 270 MET D C 1
ATOM 2482 O O . MET F 2 9 ? 10.037 -4.360 0.026 1.00 95.88 270 MET D O 1
ATOM 2487 N N . ALA F 2 10 ? 10.186 -2.186 0.624 1.00 95.79 271 ALA D N 1
ATOM 2488 C CA . ALA F 2 10 ? 8.969 -1.767 -0.059 1.00 95.43 271 ALA D CA 1
ATOM 2489 C C . ALA F 2 10 ? 9.220 -1.636 -1.565 1.00 95.21 271 ALA D C 1
ATOM 2490 O O . ALA F 2 10 ? 8.292 -1.790 -2.360 1.00 95.28 271 ALA D O 1
ATOM 2492 N N . SER F 2 11 ? 10.476 -1.368 -1.941 1.00 94.91 272 SER D N 1
ATOM 2493 C CA . SER F 2 11 ? 10.893 -1.241 -3.346 1.00 94.61 272 SER D CA 1
ATOM 2494 C C . SER F 2 11 ? 10.590 -2.501 -4.151 1.00 94.56 272 SER D C 1
ATOM 2495 O O . SER F 2 11 ? 9.694 -2.501 -4.997 1.00 94.57 272 SER D O 1
ATOM 2498 N N . LEU F 2 12 ? 11.329 -3.574 -3.893 1.00 94.51 273 LEU D N 1
ATOM 2499 C CA . LEU F 2 12 ? 10.915 -4.882 -4.386 1.00 94.61 273 LEU D CA 1
ATOM 2500 C C . LEU F 2 12 ? 9.747 -5.370 -3.522 1.00 94.76 273 LEU D C 1
ATOM 2501 O O . LEU F 2 12 ? 9.296 -4.638 -2.627 1.00 94.82 273 LEU D O 1
ATOM 2506 N N . SER F 2 13 ? 9.264 -6.590 -3.788 1.00 94.79 274 SER D N 1
ATOM 2507 C CA . SER F 2 13 ? 8.113 -7.169 -3.077 1.00 94.54 274 SER D CA 1
ATOM 2508 C C . SER F 2 13 ? 6.864 -6.341 -3.343 1.00 94.51 274 SER D C 1
ATOM 2509 O O . SER F 2 13 ? 6.556 -5.392 -2.615 1.00 94.43 274 SER D O 1
#

Organism: Homo sapiens (NCBI:txid9606)

InterPro domains:
  IPR000299 FERM domain [PS50057] (39-359)
  IPR000719 Protein kinase domain [PS50011] (425-683)
  IPR001245 Serine-threonine/tyrosine-protein kinase, catalytic domain [PF07714] (427-679)
  IPR001245 Serine-threonine/tyrosine-protein kinase, catalytic domain [PR00109] (502-515)
  IPR001245 Serine-threonine/tyrosine-protein kinase, catalytic domain [PR00109] (539-557)
  IPR001245 Serine-threonine/tyrosine-protein kinase, catalytic domain [PR00109] (587-597)
  IPR001245 Serine-threonine/tyrosine-protein kinase, catalytic domain [PR00109] (606-628)
  IPR001245 Serine-threonine/tyrosine-protein kinase, catalytic domain [PR00109] (650-672)
  IPR005189 Focal adhesion kinase, targeting (FAT) domain [PF03623] (870-1000)
  IPR008266 Tyrosine-protein kinase, active site [PS00109] (545-557)
  IPR011009 Protein kinase-like domain superfamily [SSF56112] (417-694)
  IPR011993 PH-like domain superfamily [G3DSA:2.30.29.30] (260-366)
  IPR014352 FERM/acyl-CoA-binding protein superfamily [G3DSA:1.20.80.10] (136-259)
  IPR017441 Protein kinase, ATP binding site [PS00107] (431-457)
  IPR019748 FERM central domain [PF00373] (143-255)
  IPR019748 FERM central domain [cd14473] (150-254)
  IPR019749 Band 4.1 domain [SM00295] (35-265)
  IPR020635 Tyrosine-protein kinase, catalytic domain [SM00219] (425-679)
  IPR029071 Ubiquitin-like domain superfamily [SSF54236] (37-137)
  IPR035963 FERM superfamily, second domain [SSF47031] (138-256)

Solvent-accessible surface area: 16023 Å² total; per-residue (Å²): 145,5,42,68,26,43,16,12,73,4,85,2,3,0,3,0,0,0,0,0,60,6,0,22,55,0,51,106,62,4,91,140,43,72,52,144,10,10,24,95,10,0,65,49,0,0,65,4,0,96,79,0,7,32,13,2,42,113,51,6,80,71,19,46,86,97,10,83,87,89,0,84,35,25,15,165,82,0,21,127,14,0,36,70,0,12,90,50,0,79,82,2,40,147,30,28,154,66,118,85,17,103,59,8,42,143,63,0,55,75,8,0,41,52,0,0,52,24,0,27,72,0,0,44,9,1,4,97,0,32,83,110,30,145,82,32,119,99,73,71,96,58,0,26,128,5,28,76,72,15,126,114,53,175,107,2,61,115,32,16,76,73,1,105,102,116,109,5,36,74,27,67,49,109,128,5,111,1,19,81,8,0,28,56,0,0,112,0,0,28,23,0,58,84,13,2,82,52,5,0,25,50,0,10,23,16,0,0,37,12,0,0,33,9,0,80,124,0,10,26,20,3,51,118,46,10,109,55,13,48,97,91,18,78,98,116,0,84,31,16,23,156,65,0,21,132,15,0,38,70,0,9,74,47,0,84,74,4,41,137,31,47,148,62,116,91,17,96,82,6,53,130,65,0,55,83,8,0,50,48,0,0,47,24,0,1,68,0,0,29,11,2,6,119,0,25,86,108,34,136,87,27,109,107,125,154,97,0,44,109,37,26,73,67,10,128,66,207,104,1,69,110,22,18,76,66,4,96

GO terms:
  GO:0038083 peptidyl-tyrosine autophosphorylation (P, IDA)
  GO:0014069 postsynaptic density (C, TAS)
  GO:0048167 regulation of synaptic plasticity (P, TAS)
  GO:0004715 non-membrane spanning protein tyrosine kinase activity (F, IDA)
  GO:0048471 perinuclear region of cytoplasm (C, IDA)
  GO:0005634 nucleus (C, IDA)
  GO:0005925 focal adhesion (C, IDA)
  GO:0030027 lamellipodium (C, IDA)
  GO:0043267 negative regulation of potassium ion transport (P, IDA)
  GO:2000058 regulation of ubiquitin-dependent protein catabolic process (P, IDA)
  GO:0018108 peptidyl-tyrosine phosphorylation (P, IDA)
  GO:0046777 protein autophosphorylation (P, TAS)
  GO:0001954 positive regulation of cell-matrix adhesion (P, IMP)
  GO:0042976 activation of Janus kinase activity (P, IMP)
  GO:0043066 negative regulation of apoptotic process (P, IMP)
  GO:0045638 negative regulation of myeloid cell differentiation (P, IMP)
  GO:0045860 positive regulation of protein kinase activity (P, IMP)
  GO:0030155 regulation of cell adhesion (P, IMP)
  GO:0030335 positive regulation of cell migration (P, IMP)
  GO:0030838 positive regulation of actin filament po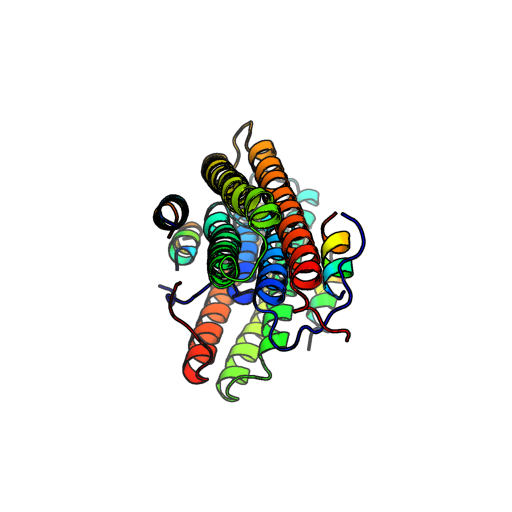lymerization (P, IMP)

Secondary structure (DSSP, 8-state):
-------TT-HHHHHHHHHHHHHHHHHTTTTT--THHHHHHHHHHHHHHHHHHHHHHTTSSSS-TTHHHHHHHHHHHHHHHHHHHHHHHHHHHHTTTSTTHHHHHHHHHHHHHHHHHHHHHHHHHHHHHHHHTT------/---------SS-HHHHHHHHHHHHHHHHHHHTTTS-TTTHHHHHHHHHHHHHHHHHHHHTTGGGS-TTHHHHHHHHHHHHHHHHHHHHHHHHHHHH-SSSTTHHHHHHHHHHHHHHHHHHHHHHHHHHHHHHHHTT-----/--HHHHHHTT-/-HHHHHHHHH--/-THHHHHHHH-/--TTHHHHHHH--

B-factor: mean 56.21, std 15.78, range [21.4, 106.86]

Radius of gyration: 22.89 Å; Cα contacts (8 Å, |Δi|>4): 337; chains: 6; bounding box: 42×47×76 Å